Protein AF-0000000069557424 (afdb_homodimer)

pLDDT: mean 73.78, std 20.61, range [30.2, 98.19]

Organism: Araneus ventricosus (NCBI:txid182803)

Sequence (290 aa):
MFWLIPLLYSSFILQRVISEKDNKLLLVQTLFRHGDRAPRHLYPTDPNSKDSWPEGLGKLTLIGKKQQYALGKFLRSRYQDFITTNPNEVLVNSSAADRCLTSAAANLAAFYAPEERWKIEDGLNWQPIPIHFLPPYQDKVDEILMFWLIPLLYSSFILQRVISEKDNKLLLVQTLFRHGDRAPRHLYPTDPNSKDSWPEGLGKLTLIGKKQQYALGKFLRSRYQDFITTNPNEVLVNSSAADRCLTSAAANLAAFYAPEERWKIEDGLNWQPIPIHFLPPYQDKVDEIL

Structure (mmCIF, N/CA/C/O backbone):
data_AF-0000000069557424-model_v1
#
loop_
_entity.id
_entity.type
_entity.pdbx_description
1 polymer 'Testicular acid phosphatase'
#
loop_
_atom_site.group_PDB
_atom_site.id
_atom_site.type_symbol
_atom_site.label_atom_id
_atom_site.label_alt_id
_atom_site.label_comp_id
_atom_site.label_asym_id
_atom_site.label_entity_id
_atom_site.label_seq_id
_atom_site.pdbx_PDB_ins_code
_atom_site.Cartn_x
_atom_site.Cartn_y
_atom_site.Cartn_z
_atom_site.occupancy
_atom_site.B_iso_or_equiv
_atom_site.auth_seq_id
_atom_site.auth_comp_id
_atom_site.auth_asym_id
_atom_site.auth_atom_id
_atom_site.pdbx_PDB_model_num
ATOM 1 N N . MET A 1 1 ? -44 -4.195 3.184 1 30.2 1 MET A N 1
ATOM 2 C CA . MET A 1 1 ? -43.219 -3.58 4.266 1 30.2 1 MET A CA 1
ATOM 3 C C . MET A 1 1 ? -41.75 -3.613 3.961 1 30.2 1 MET A C 1
ATOM 5 O O . MET A 1 1 ? -41.094 -4.668 4.047 1 30.2 1 MET A O 1
ATOM 9 N N . PHE A 1 2 ? -41.281 -2.904 2.914 1 34.16 2 PHE A N 1
ATOM 10 C CA . PHE A 1 2 ? -39.969 -2.674 2.342 1 34.16 2 PHE A CA 1
ATOM 11 C C . PHE A 1 2 ? -39 -2.162 3.4 1 34.16 2 PHE A C 1
ATOM 13 O O . PHE A 1 2 ? -39.219 -1.109 4 1 34.16 2 PHE A O 1
ATOM 20 N N . TRP A 1 3 ? -38.531 -3.096 4.262 1 31.91 3 TRP A N 1
ATOM 21 C CA . TRP A 1 3 ? -37.562 -2.77 5.285 1 31.91 3 TRP A CA 1
ATOM 22 C C . TRP A 1 3 ? -36.438 -1.893 4.711 1 31.91 3 TRP A C 1
ATOM 24 O O . TRP A 1 3 ? -35.812 -2.256 3.717 1 31.91 3 TRP A O 1
ATOM 34 N N . LEU A 1 4 ? -36.625 -0.618 4.691 1 32.44 4 LEU A N 1
ATOM 35 C CA . LEU A 1 4 ? -35.625 0.422 4.43 1 32.44 4 LEU A CA 1
ATOM 36 C C . LEU A 1 4 ? -34.344 0.128 5.16 1 32.44 4 LEU A C 1
ATOM 38 O O . LEU A 1 4 ? -34.312 0.021 6.391 1 32.44 4 LEU A O 1
ATOM 42 N N . ILE A 1 5 ? -33.594 -0.827 4.754 1 36.84 5 ILE A N 1
ATOM 43 C CA . ILE A 1 5 ? -32.25 -1.027 5.32 1 36.84 5 ILE A CA 1
ATOM 44 C C . ILE A 1 5 ? -31.547 0.317 5.453 1 36.84 5 ILE A C 1
ATOM 46 O O . ILE A 1 5 ? -31.359 1.028 4.465 1 36.84 5 ILE A O 1
ATOM 50 N N . PRO A 1 6 ? -31.688 0.955 6.621 1 37.47 6 PRO A N 1
ATOM 51 C CA . PRO A 1 6 ? -30.938 2.199 6.809 1 37.47 6 PRO A CA 1
ATOM 52 C C . PRO A 1 6 ? -29.5 2.109 6.293 1 37.47 6 PRO A C 1
ATOM 54 O O . PRO A 1 6 ? -28.797 1.122 6.555 1 37.47 6 PRO A O 1
ATOM 57 N N . LEU A 1 7 ? -29.266 2.518 5.117 1 37.22 7 LEU A N 1
ATOM 58 C CA . LEU A 1 7 ? -27.906 2.844 4.664 1 37.22 7 LEU A CA 1
ATOM 59 C C . LEU A 1 7 ? -27.141 3.578 5.75 1 37.22 7 LEU A C 1
ATOM 61 O O . LEU A 1 7 ? -27.484 4.699 6.117 1 37.22 7 LEU A O 1
ATOM 65 N N . LEU A 1 8 ? -26.953 2.977 6.855 1 34.97 8 LEU A N 1
ATOM 66 C CA . LEU A 1 8 ? -26.047 3.588 7.812 1 34.97 8 LEU A CA 1
ATOM 67 C C . LEU A 1 8 ? -24.906 4.309 7.098 1 34.97 8 LEU A C 1
ATOM 69 O O . LEU A 1 8 ? -24.109 3.678 6.383 1 34.97 8 LEU A O 1
ATOM 73 N N . TYR A 1 9 ? -25.203 5.5 6.547 1 35.06 9 TYR A N 1
ATOM 74 C CA . TYR A 1 9 ? -24.234 6.512 6.125 1 35.06 9 TYR A CA 1
ATOM 75 C C . TYR A 1 9 ? -23.062 6.594 7.098 1 35.06 9 TYR A C 1
ATOM 77 O O . TYR A 1 9 ? -23.25 6.883 8.281 1 35.06 9 TYR A O 1
ATOM 85 N N . SER A 1 10 ? -22.172 5.699 7.188 1 39.69 10 SER A N 1
ATOM 86 C CA . SER A 1 10 ? -20.906 5.848 7.891 1 39.69 10 SER A CA 1
ATOM 87 C C . SER A 1 10 ? -20.422 7.293 7.852 1 39.69 10 SER A C 1
ATOM 89 O O . SER A 1 10 ? -20.188 7.844 6.773 1 39.69 10 SER A O 1
ATOM 91 N N . SER A 1 11 ? -20.953 8.086 8.625 1 37.97 11 SER A N 1
ATOM 92 C CA . SER A 1 11 ? -20.531 9.461 8.844 1 37.97 11 SER A CA 1
ATOM 93 C C . SER A 1 11 ? -19.016 9.547 8.977 1 37.97 11 SER A C 1
ATOM 95 O O . SER A 1 11 ? -18.406 8.812 9.766 1 37.97 11 SER A O 1
ATOM 97 N N . PHE A 1 12 ? -18.391 9.75 7.812 1 46.41 12 PHE A N 1
ATOM 98 C CA . PHE A 1 12 ? -17 10.211 7.754 1 46.41 12 PHE A CA 1
ATOM 99 C C . PHE A 1 12 ? -16.781 11.344 8.75 1 46.41 12 PHE A C 1
ATOM 101 O O . PHE A 1 12 ? -17.297 12.453 8.57 1 46.41 12 PHE A O 1
ATOM 108 N N . ILE A 1 13 ? -16.766 10.938 10.039 1 41.12 13 ILE A N 1
ATOM 109 C CA . ILE A 1 13 ? -16.438 12.023 10.961 1 41.12 13 ILE A CA 1
ATOM 110 C C . ILE A 1 13 ? -15.008 12.492 10.727 1 41.12 13 ILE A C 1
ATOM 112 O O . ILE A 1 13 ? -14.062 11.727 10.922 1 41.12 13 ILE A O 1
ATOM 116 N N . LEU A 1 14 ? -14.938 13.297 9.742 1 45.03 14 LEU A N 1
ATOM 117 C CA . LEU A 1 14 ? -13.711 14.078 9.602 1 45.03 14 LEU A CA 1
ATOM 118 C C . LEU A 1 14 ? -13.508 14.984 10.812 1 45.03 14 LEU A C 1
ATOM 120 O O . LEU A 1 14 ? -14.312 15.883 11.062 1 45.03 14 LEU A O 1
ATOM 124 N N . GLN A 1 15 ? -12.984 14.328 11.797 1 44.66 15 GLN A N 1
ATOM 125 C CA . GLN A 1 15 ? -12.672 15.266 12.867 1 44.66 15 GLN A CA 1
ATOM 126 C C . GLN A 1 15 ? -11.352 15.992 12.594 1 44.66 15 GLN A C 1
ATOM 128 O O . GLN A 1 15 ? -10.336 15.352 12.336 1 44.66 15 GLN A O 1
ATOM 133 N N . ARG A 1 16 ? -11.586 17.141 12.062 1 49.94 16 ARG A N 1
ATOM 134 C CA . ARG A 1 16 ? -10.445 18.047 11.969 1 49.94 16 ARG A CA 1
ATOM 135 C C . ARG A 1 16 ? -10.07 18.594 13.344 1 49.94 16 ARG A C 1
ATOM 137 O O . ARG A 1 16 ? -10.93 19.078 14.078 1 49.94 16 ARG A O 1
ATOM 144 N N . VAL A 1 17 ? -9.109 18.078 14.016 1 44.72 17 VAL A N 1
ATOM 145 C CA . VAL A 1 17 ? -8.625 18.781 15.188 1 44.72 17 VAL A CA 1
ATOM 146 C C . VAL A 1 17 ? -7.656 19.891 14.766 1 44.72 17 VAL A C 1
ATOM 148 O O . VAL A 1 17 ? -6.648 19.609 14.109 1 44.72 17 VAL A O 1
ATOM 151 N N . ILE A 1 18 ? -8.156 20.984 14.562 1 43.12 18 ILE A N 1
ATOM 152 C CA . ILE A 1 18 ? -7.387 22.188 14.25 1 43.12 18 ILE A CA 1
ATOM 153 C C . ILE A 1 18 ? -6.828 22.781 15.539 1 43.12 18 ILE A C 1
ATOM 155 O O . ILE A 1 18 ? -7.559 22.969 16.516 1 43.12 18 ILE A O 1
ATOM 159 N N . SER A 1 19 ? -5.582 22.5 15.812 1 43.81 19 SER A N 1
ATOM 160 C CA . SER A 1 19 ? -5.031 23.266 16.922 1 43.81 19 SER A CA 1
ATOM 161 C C . SER A 1 19 ? -4.988 24.75 16.609 1 43.81 19 SER A C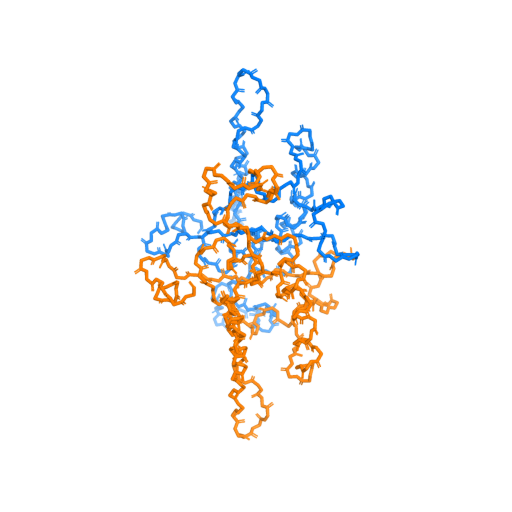 1
ATOM 163 O O . SER A 1 19 ? -4.793 25.141 15.461 1 43.81 19 SER A O 1
ATOM 165 N N . GLU A 1 20 ? -5.523 25.625 17.5 1 42.81 20 GLU A N 1
ATOM 166 C CA . GLU A 1 20 ? -5.695 27.078 17.469 1 42.81 20 GLU A CA 1
ATOM 167 C C . GLU A 1 20 ? -4.461 27.766 16.891 1 42.81 20 GLU A C 1
ATOM 169 O O . GLU A 1 20 ? -4.578 28.766 16.203 1 42.81 20 GLU A O 1
ATOM 174 N N . LYS A 1 21 ? -3.369 27.594 17.656 1 49.38 21 LYS A N 1
ATOM 175 C CA . LYS A 1 21 ? -2.377 28.609 17.297 1 49.38 21 LYS A CA 1
ATOM 176 C C . LYS A 1 21 ? -2.043 28.562 15.812 1 49.38 21 LYS A C 1
ATOM 178 O O . LYS A 1 21 ? -2.178 29.578 15.117 1 49.38 21 LYS A O 1
ATOM 183 N N . ASP A 1 22 ? -0.828 28.172 15.328 1 47.03 22 ASP A N 1
ATOM 184 C CA . ASP A 1 22 ? -0.342 28.25 13.953 1 47.03 22 ASP A CA 1
ATOM 185 C C . ASP A 1 22 ? -0.953 27.141 13.094 1 47.03 22 ASP A C 1
ATOM 187 O O . ASP A 1 22 ? -0.928 25.969 13.469 1 47.03 22 ASP A O 1
ATOM 191 N N . ASN A 1 23 ? -2.186 27.25 12.406 1 49.31 23 ASN A N 1
ATOM 192 C CA . ASN A 1 23 ? -3.031 26.516 11.469 1 49.31 23 ASN A CA 1
ATOM 193 C C . ASN A 1 23 ? -2.355 25.234 10.984 1 49.31 23 ASN A C 1
ATOM 195 O O . ASN A 1 23 ? -2.365 24.938 9.789 1 49.31 23 ASN A O 1
ATOM 199 N N . LYS A 1 24 ? -1.507 24.797 11.805 1 52.28 24 LYS A N 1
ATOM 200 C CA . LYS A 1 24 ? -0.856 23.578 11.328 1 52.28 24 LYS A CA 1
ATOM 201 C C . LYS A 1 24 ? -1.736 22.359 11.578 1 52.28 24 LYS A C 1
ATOM 203 O O . LYS A 1 24 ? -2.344 22.219 12.641 1 52.28 24 LYS A O 1
ATOM 208 N N . LEU A 1 25 ? -2.271 21.812 10.57 1 52.5 25 LEU A N 1
ATOM 209 C CA . LEU A 1 25 ? -2.982 20.547 10.656 1 52.5 25 LEU A CA 1
ATOM 210 C C . LEU A 1 25 ? -2.158 19.516 11.406 1 52.5 25 LEU A C 1
ATOM 212 O O . LEU A 1 25 ? -1.036 19.188 11.008 1 52.5 25 LEU A O 1
ATOM 216 N N . LEU A 1 26 ? -2.398 19.344 12.688 1 54.75 26 LEU A N 1
ATOM 217 C CA . LEU A 1 26 ? -1.63 18.453 13.547 1 54.75 26 LEU A CA 1
ATOM 218 C C . LEU A 1 26 ? -1.88 16.984 13.18 1 54.75 26 LEU A C 1
ATOM 220 O O . LEU A 1 26 ? -0.938 16.203 13.078 1 54.75 26 LEU A O 1
ATOM 224 N N . LEU A 1 27 ? -3.176 16.594 13.312 1 54.41 27 LEU A N 1
ATOM 225 C CA . LEU A 1 27 ? -3.553 15.203 13.086 1 54.41 27 LEU A CA 1
ATOM 226 C C . LEU A 1 27 ? -4.797 15.109 12.211 1 54.41 27 LEU A C 1
ATOM 228 O O . LEU A 1 27 ? -5.773 15.828 12.438 1 54.41 27 LEU A O 1
ATOM 232 N N . VAL A 1 28 ? -4.695 14.727 11 1 55.03 28 VAL A N 1
ATOM 233 C CA . VAL A 1 28 ? -5.883 14.328 10.25 1 55.03 28 VAL A CA 1
ATOM 234 C C . VAL A 1 28 ? -6.215 12.867 10.555 1 55.03 28 VAL A C 1
ATOM 236 O O . VAL A 1 28 ? -5.391 11.977 10.344 1 55.03 28 VAL A O 1
ATOM 239 N N . GLN A 1 29 ? -7.242 12.727 11.469 1 53.91 29 GLN A N 1
ATOM 240 C CA . GLN A 1 29 ? -7.75 11.367 11.656 1 53.91 29 GLN A CA 1
ATOM 241 C C . GLN A 1 29 ? -8.914 11.078 10.711 1 53.91 29 GLN A C 1
ATOM 243 O O . GLN A 1 29 ? -9.93 11.781 10.734 1 53.91 29 GLN A O 1
ATOM 248 N N . THR A 1 30 ? -8.688 10.461 9.625 1 54.22 30 THR A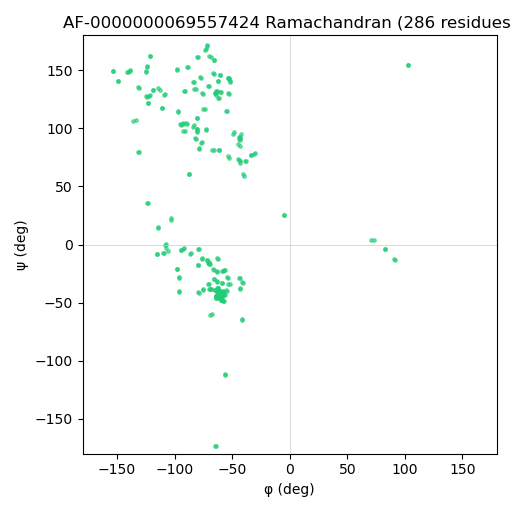 N 1
ATOM 249 C CA . THR A 1 30 ? -9.75 10.008 8.734 1 54.22 30 THR A CA 1
ATOM 250 C C . THR A 1 30 ? -10.125 8.562 9.023 1 54.22 30 THR A C 1
ATOM 252 O O . THR A 1 30 ? -9.25 7.684 9.047 1 54.22 30 THR A O 1
ATOM 255 N N . LEU A 1 31 ? -11.289 8.438 9.727 1 55.84 31 LEU A N 1
ATOM 256 C CA . LEU A 1 31 ? -11.828 7.086 9.906 1 55.84 31 LEU A CA 1
ATOM 257 C C . LEU A 1 31 ? -12.758 6.719 8.758 1 55.84 31 LEU A C 1
ATOM 259 O O . LEU A 1 31 ? -13.703 7.457 8.453 1 55.84 31 LEU A O 1
ATOM 263 N N . PHE A 1 32 ? -12.281 5.938 7.895 1 57.84 32 PHE A N 1
ATOM 264 C CA . PHE A 1 32 ? -13.219 5.5 6.863 1 57.84 32 PHE A CA 1
ATOM 265 C C . PHE A 1 32 ? -13.5 4.008 6.984 1 57.84 32 PHE A C 1
ATOM 267 O O . PHE A 1 32 ? -12.648 3.248 7.457 1 57.84 32 PHE A O 1
ATOM 274 N N . ARG A 1 33 ? -14.82 3.797 6.902 1 65.69 33 ARG A N 1
ATOM 275 C CA . ARG A 1 33 ? -15.242 2.4 6.836 1 65.69 33 ARG A CA 1
ATOM 276 C C . ARG A 1 33 ? -14.828 1.771 5.508 1 65.69 33 ARG A C 1
ATOM 278 O O . ARG A 1 33 ? -14.578 2.479 4.531 1 65.69 33 ARG A O 1
ATOM 285 N N . HIS A 1 34 ? -14.836 0.575 5.547 1 72.19 34 HIS A N 1
ATOM 286 C CA . HIS A 1 34 ? -14.469 -0.134 4.328 1 72.19 34 HIS A CA 1
ATOM 287 C C . HIS A 1 34 ? -15.414 0.21 3.184 1 72.19 34 HIS A C 1
ATOM 289 O O . HIS A 1 34 ? -16.531 0.675 3.416 1 72.19 34 HIS A O 1
ATOM 295 N N . GLY A 1 35 ? -14.867 0.25 1.985 1 67.12 35 GLY A N 1
ATOM 296 C CA . GLY A 1 35 ? -15.672 0.383 0.784 1 67.12 35 GLY A CA 1
ATOM 297 C C . GLY A 1 35 ? -16.578 -0.806 0.544 1 67.12 35 GLY A C 1
ATOM 298 O O . GLY A 1 35 ? -16.719 -1.676 1.407 1 67.12 35 GLY A O 1
ATOM 299 N N . ASP A 1 36 ? -17.188 -0.809 -0.508 1 73.12 36 ASP A N 1
ATOM 300 C CA . ASP A 1 36 ? -18.062 -1.91 -0.906 1 73.12 36 ASP A CA 1
ATOM 301 C C . ASP A 1 36 ? -17.328 -3.246 -0.831 1 73.12 36 ASP A C 1
ATOM 303 O O . ASP A 1 36 ? -16.172 -3.35 -1.242 1 73.12 36 ASP A O 1
ATOM 307 N N . ARG A 1 37 ? -17.938 -4.168 -0.184 1 77.56 37 ARG A N 1
ATOM 308 C CA . ARG A 1 37 ? -17.312 -5.484 -0.057 1 77.56 37 ARG A CA 1
ATOM 309 C C . ARG A 1 37 ? -18.234 -6.578 -0.588 1 77.56 37 ARG A C 1
ATOM 311 O O . ARG A 1 37 ? -19.453 -6.402 -0.633 1 77.56 37 ARG A O 1
ATOM 318 N N . ALA A 1 38 ? -17.625 -7.664 -1.023 1 73.38 38 ALA A N 1
ATOM 319 C CA . ALA A 1 38 ? -18.375 -8.891 -1.298 1 73.38 38 ALA A CA 1
ATOM 320 C C . ALA A 1 38 ? -18.953 -9.477 -0.015 1 73.38 38 ALA A C 1
ATOM 322 O O . ALA A 1 38 ? -18.422 -9.25 1.075 1 73.38 38 ALA A O 1
ATOM 323 N N . PRO A 1 39 ? -20.203 -10.148 -0.169 1 68.88 39 PRO A N 1
ATOM 324 C CA . PRO A 1 39 ? -20.734 -10.797 1.03 1 68.88 39 PRO A CA 1
ATOM 325 C C . PRO A 1 39 ? -19.734 -11.766 1.666 1 68.88 39 PRO A C 1
ATOM 327 O O . PRO A 1 39 ? -18.906 -12.359 0.964 1 68.88 39 PRO A O 1
ATOM 330 N N . ARG A 1 40 ? -19.719 -11.812 2.996 1 72.06 40 ARG A N 1
ATOM 331 C CA . ARG A 1 40 ? -18.812 -12.711 3.701 1 72.06 40 ARG A CA 1
ATOM 332 C C . ARG A 1 40 ? -19.234 -14.172 3.504 1 72.06 40 ARG A C 1
ATOM 334 O O . ARG A 1 40 ? -18.375 -15.062 3.465 1 72.06 40 ARG A O 1
ATOM 341 N N . HIS A 1 41 ? -20.5 -14.352 3.516 1 69.38 41 HIS A N 1
ATOM 342 C CA . HIS A 1 41 ? -21.062 -15.688 3.344 1 69.38 41 HIS A CA 1
ATOM 343 C C . HIS A 1 41 ? -22.188 -15.68 2.301 1 69.38 41 HIS A C 1
ATOM 345 O O . HIS A 1 41 ? -22.891 -14.68 2.146 1 69.38 41 HIS A O 1
ATOM 351 N N . LEU A 1 42 ? -22.047 -16.781 1.435 1 68.56 42 LEU A N 1
ATOM 352 C CA . LEU A 1 42 ? -23.156 -16.953 0.505 1 68.56 42 LEU A CA 1
ATOM 353 C C . LEU A 1 42 ? -24.219 -17.875 1.09 1 68.56 42 LEU A C 1
ATOM 355 O O . LEU A 1 42 ? -23.891 -18.828 1.806 1 68.56 42 LEU A O 1
ATOM 359 N N . TYR A 1 43 ? -25.422 -17.422 1 1 65.75 43 TYR A N 1
ATOM 360 C CA . TYR A 1 43 ? -26.484 -18.328 1.393 1 65.75 43 TYR A CA 1
ATOM 361 C C . TYR A 1 43 ? -26.859 -19.266 0.245 1 65.75 43 TYR A C 1
ATOM 363 O O . TYR A 1 43 ? -26.656 -18.922 -0.925 1 65.75 43 TYR A O 1
ATOM 371 N N . PRO A 1 44 ? -27.125 -20.594 0.63 1 64.38 44 PRO A N 1
ATOM 372 C CA . PRO A 1 44 ? -27.422 -21.625 -0.362 1 64.38 44 PRO A CA 1
ATOM 373 C C . PRO A 1 44 ? -28.344 -21.125 -1.477 1 64.38 44 PRO A C 1
ATOM 375 O O . PRO A 1 44 ? -28.203 -21.547 -2.627 1 64.38 44 PRO A O 1
ATOM 378 N N . THR A 1 45 ? -29.172 -20.297 -1.27 1 66.75 45 THR A N 1
ATOM 379 C CA . THR A 1 45 ? -30.094 -19.859 -2.305 1 66.75 45 THR A CA 1
ATOM 380 C C . THR A 1 45 ? -29.688 -18.5 -2.859 1 66.75 45 THR A C 1
ATOM 382 O O . THR A 1 45 ? -30.484 -17.828 -3.518 1 66.75 45 THR A O 1
ATOM 385 N N . ASP A 1 46 ? -28.469 -18.219 -2.662 1 62.84 46 ASP A N 1
ATOM 386 C CA . ASP A 1 46 ? -28.016 -16.906 -3.111 1 62.84 46 ASP A CA 1
ATOM 387 C C . ASP A 1 46 ? -27.891 -16.859 -4.633 1 62.84 46 ASP A C 1
ATOM 389 O O . ASP A 1 46 ? -27.266 -17.75 -5.238 1 62.84 46 ASP A O 1
ATOM 393 N N . PRO A 1 47 ? -28.672 -16.031 -5.246 1 64.81 47 PRO A N 1
ATOM 394 C CA . PRO A 1 47 ? -28.594 -15.938 -6.707 1 64.81 47 PRO A CA 1
ATOM 395 C C . PRO A 1 47 ? -27.188 -15.586 -7.199 1 64.81 47 PRO A C 1
ATOM 397 O O . PRO A 1 47 ? -26.875 -15.797 -8.375 1 64.81 47 PRO A O 1
ATOM 400 N N . ASN A 1 48 ? -26.406 -15 -6.324 1 62.16 48 ASN A N 1
ATOM 401 C CA . ASN A 1 48 ? -25.047 -14.664 -6.723 1 62.16 48 ASN A CA 1
ATOM 402 C C . ASN A 1 48 ? -24.062 -15.734 -6.273 1 62.16 48 ASN A C 1
ATOM 404 O O . ASN A 1 48 ? -24.016 -16.094 -5.094 1 62.16 48 ASN A O 1
ATOM 408 N N . SER A 1 49 ? -23.469 -16.391 -7.258 1 65.88 49 SER A N 1
ATOM 409 C CA . SER A 1 49 ? -22.5 -17.453 -6.961 1 65.88 49 SER A CA 1
ATOM 410 C C . SER A 1 49 ? -21.141 -16.859 -6.633 1 65.88 49 SER A C 1
ATOM 412 O O . SER A 1 49 ? -20.938 -15.641 -6.711 1 65.88 49 SER A O 1
ATOM 414 N N . LYS A 1 50 ? -20.25 -17.625 -5.984 1 65.44 50 LYS A N 1
ATOM 415 C CA . LYS A 1 50 ? -18.875 -17.25 -5.664 1 65.44 50 LYS A CA 1
ATOM 416 C C . LYS A 1 50 ? -18.203 -16.562 -6.852 1 65.44 50 LYS A C 1
ATOM 418 O O . LYS A 1 50 ? -17.359 -15.68 -6.676 1 65.44 50 LYS A O 1
ATOM 423 N N . ASP A 1 51 ? -18.656 -16.938 -8.07 1 69.06 51 ASP A N 1
ATOM 424 C CA . ASP A 1 51 ? -18.062 -16.406 -9.305 1 69.06 51 ASP A CA 1
ATOM 425 C C . ASP A 1 51 ? -18.453 -14.945 -9.516 1 69.06 51 ASP A C 1
ATOM 427 O O . ASP A 1 51 ? -17.812 -14.234 -10.289 1 69.06 51 ASP A O 1
ATOM 431 N N . SER A 1 52 ? -19.453 -14.602 -8.688 1 68.94 52 SER A N 1
ATOM 432 C CA . SER A 1 52 ? -19.922 -13.227 -8.805 1 68.94 52 SER A CA 1
ATOM 433 C C . SER A 1 52 ? -18.984 -12.258 -8.086 1 68.94 52 SER A C 1
ATOM 435 O O . SER A 1 52 ? -19.094 -11.039 -8.266 1 68.94 52 SER A O 1
ATOM 437 N N . TRP A 1 53 ? -17.984 -12.867 -7.43 1 71.62 53 TRP A N 1
ATOM 438 C CA . TRP A 1 53 ? -17.078 -12.047 -6.633 1 71.62 53 TRP A CA 1
ATOM 439 C C . TRP A 1 53 ? -15.625 -12.383 -6.934 1 71.62 53 TRP A C 1
ATOM 441 O O . TRP A 1 53 ? -14.953 -13.039 -6.129 1 71.62 53 TRP A O 1
ATOM 451 N N . PRO A 1 54 ? -15.188 -11.82 -8.055 1 72 54 PRO A N 1
ATOM 452 C CA . PRO A 1 54 ? -13.836 -12.172 -8.492 1 72 54 PRO A CA 1
ATOM 453 C C . PRO A 1 54 ? -12.766 -11.844 -7.449 1 72 54 PRO A C 1
ATOM 455 O O . PRO A 1 54 ? -11.695 -12.461 -7.438 1 72 54 PRO A O 1
ATOM 458 N N . GLU A 1 55 ? -13.039 -10.891 -6.516 1 76 55 GLU A N 1
ATOM 459 C CA . GLU A 1 55 ? -12.062 -10.508 -5.5 1 76 55 GLU A CA 1
ATOM 460 C C . GLU A 1 55 ? -12.039 -11.516 -4.355 1 76 55 GLU A C 1
ATOM 462 O O . GLU A 1 55 ? -11.078 -11.562 -3.584 1 76 55 GLU A O 1
ATOM 467 N N . GLY A 1 56 ? -13.164 -12.328 -4.312 1 75.5 56 GLY A N 1
ATOM 468 C CA . GLY A 1 56 ? -13.305 -13.234 -3.18 1 75.5 56 GLY A CA 1
ATOM 469 C C . GLY A 1 56 ? -14.297 -12.742 -2.143 1 75.5 56 GLY A C 1
ATOM 470 O O . GLY A 1 56 ? -14.516 -11.539 -2.014 1 75.5 56 GLY A O 1
ATOM 471 N N . LEU A 1 57 ? -14.852 -13.68 -1.401 1 72.12 57 LEU A N 1
ATOM 472 C CA . LEU A 1 57 ? -15.852 -13.367 -0.387 1 72.12 57 LEU A CA 1
ATOM 473 C C . LEU A 1 57 ? -15.25 -12.508 0.721 1 72.12 57 LEU A C 1
ATOM 475 O O . LEU A 1 57 ? -14.125 -12.766 1.173 1 72.12 57 LEU A O 1
ATOM 479 N N . GLY A 1 58 ? -15.914 -11.43 1.104 1 76.94 58 GLY A N 1
ATOM 480 C CA . GLY A 1 58 ? -15.492 -10.562 2.195 1 76.94 58 GLY A CA 1
ATOM 481 C C . GLY A 1 58 ? -14.453 -9.539 1.781 1 76.94 58 GLY A C 1
ATOM 482 O O . GLY A 1 58 ? -14.117 -8.641 2.553 1 76.94 58 GLY A O 1
ATOM 483 N N . LYS A 1 59 ? -14.023 -9.625 0.557 1 84.75 59 LYS A N 1
ATOM 484 C CA . LYS A 1 59 ? -12.984 -8.719 0.07 1 84.75 59 LYS A CA 1
ATOM 485 C C . LYS A 1 59 ? -13.602 -7.441 -0.503 1 84.75 59 LYS A C 1
ATOM 487 O O . LYS A 1 59 ? -14.773 -7.426 -0.879 1 84.75 59 LYS A O 1
ATOM 492 N N . LEU A 1 60 ? -12.812 -6.387 -0.44 1 89 60 LEU A N 1
ATOM 493 C CA . LEU A 1 60 ? -13.234 -5.152 -1.096 1 89 60 LEU A CA 1
ATOM 494 C C . LEU A 1 60 ? -13.383 -5.355 -2.6 1 89 60 LEU A C 1
ATOM 496 O O . LEU A 1 60 ? -12.5 -5.941 -3.238 1 89 60 LEU A O 1
ATOM 500 N N . THR A 1 61 ? -14.5 -5.031 -3.143 1 90 61 THR A N 1
ATOM 501 C CA . THR A 1 61 ? -14.734 -5.148 -4.578 1 90 61 THR A CA 1
ATOM 502 C C . THR A 1 61 ? -13.977 -4.059 -5.336 1 90 61 THR A C 1
ATOM 504 O O . THR A 1 61 ? -13.469 -3.113 -4.734 1 90 61 THR A O 1
ATOM 507 N N . LEU A 1 62 ? -13.922 -4.215 -6.629 1 92.25 62 LEU A N 1
ATOM 508 C CA . LEU A 1 62 ? -13.328 -3.166 -7.453 1 92.25 62 LEU A CA 1
ATOM 509 C C . LEU A 1 62 ? -14.086 -1.852 -7.289 1 92.25 62 LEU A C 1
ATOM 511 O O . LEU A 1 62 ? -13.469 -0.783 -7.227 1 92.25 62 LEU A O 1
ATOM 515 N N . ILE A 1 63 ? -15.375 -1.969 -7.219 1 91.38 63 ILE A N 1
ATOM 516 C CA . ILE A 1 63 ? -16.188 -0.782 -6.992 1 91.38 63 ILE A CA 1
ATOM 517 C C . ILE A 1 63 ? -15.797 -0.133 -5.668 1 91.38 63 ILE A C 1
ATOM 519 O O . ILE A 1 63 ? -15.656 1.089 -5.586 1 91.38 63 ILE A O 1
ATOM 523 N N . GLY A 1 64 ? -15.656 -0.934 -4.617 1 91 64 GLY A N 1
ATOM 524 C CA . GLY A 1 64 ? -15.219 -0.427 -3.324 1 91 64 GLY A CA 1
ATOM 525 C C . GLY A 1 64 ? -13.867 0.264 -3.381 1 91 64 GLY A C 1
ATOM 526 O O . GLY A 1 64 ? -13.68 1.312 -2.762 1 91 64 GLY A O 1
ATOM 527 N N . LYS A 1 65 ? -13.008 -0.286 -4.109 1 95.69 65 LYS A N 1
ATOM 528 C CA . LYS A 1 65 ? -11.688 0.315 -4.281 1 95.69 65 LYS A CA 1
ATOM 529 C C . LYS A 1 65 ? -11.789 1.665 -4.984 1 95.69 65 LYS A C 1
ATOM 531 O O . LYS A 1 65 ? -11.148 2.637 -4.57 1 95.69 65 LYS A O 1
ATOM 536 N N . LYS A 1 66 ? -12.539 1.734 -6.012 1 95.69 66 LYS A N 1
ATOM 537 C CA . LYS A 1 66 ? -12.734 2.977 -6.754 1 95.69 66 LYS A CA 1
ATOM 538 C C . LYS A 1 66 ? -13.383 4.047 -5.883 1 95.69 66 LYS A C 1
ATOM 540 O O . LYS A 1 66 ? -13.039 5.227 -5.973 1 95.69 66 LYS A O 1
ATOM 545 N N . GLN A 1 67 ? -14.289 3.592 -5.066 1 93.5 67 GLN A N 1
ATOM 546 C CA . GLN A 1 67 ? -14.945 4.516 -4.141 1 93.5 67 GLN A CA 1
ATOM 547 C C . GLN A 1 67 ? -13.938 5.105 -3.156 1 93.5 67 GLN A C 1
ATOM 549 O O . GLN A 1 67 ? -13.953 6.309 -2.893 1 93.5 67 GLN A O 1
ATOM 554 N N . GLN A 1 68 ? -13.133 4.309 -2.631 1 94 68 GLN A N 1
ATOM 555 C CA . GLN A 1 68 ? -12.125 4.781 -1.688 1 94 68 GLN A CA 1
ATOM 556 C C . GLN A 1 68 ? -11.125 5.707 -2.373 1 94 68 GLN A C 1
ATOM 558 O O . GLN A 1 68 ? -10.688 6.703 -1.792 1 94 68 GLN A O 1
ATOM 563 N N . TYR A 1 69 ? -10.75 5.398 -3.58 1 96.62 69 TYR A N 1
ATOM 564 C CA . TYR A 1 69 ? -9.867 6.266 -4.348 1 96.62 69 TYR A CA 1
ATOM 565 C C . TYR A 1 69 ? -10.508 7.625 -4.59 1 96.62 69 TYR A C 1
ATOM 567 O O . TYR A 1 69 ? -9.852 8.664 -4.426 1 96.62 69 TYR A O 1
ATOM 575 N N . ALA A 1 70 ? -11.75 7.59 -4.938 1 95.25 70 ALA A N 1
ATOM 576 C CA . ALA A 1 70 ? -12.484 8.836 -5.145 1 95.25 70 ALA A CA 1
ATOM 577 C C . ALA A 1 70 ? -12.531 9.656 -3.859 1 95.25 70 ALA A C 1
ATOM 579 O O . ALA A 1 70 ? -12.375 10.883 -3.889 1 95.25 70 ALA A O 1
ATOM 580 N N . LEU A 1 71 ? -12.812 8.961 -2.818 1 92.31 71 LEU A N 1
ATOM 581 C CA . LEU A 1 71 ? -12.797 9.656 -1.534 1 92.31 71 LEU A CA 1
ATOM 582 C C . LEU A 1 71 ? -11.43 10.273 -1.266 1 92.31 71 LEU A C 1
ATOM 584 O O . LEU A 1 71 ? -11.336 11.398 -0.771 1 92.31 71 LEU A O 1
ATOM 588 N N . GLY A 1 72 ? -10.406 9.516 -1.599 1 93.06 72 GLY A N 1
ATOM 589 C CA . GLY A 1 72 ? -9.062 10.062 -1.474 1 93.06 72 GLY A CA 1
ATOM 590 C C . GLY A 1 72 ? -8.852 11.328 -2.285 1 93.06 72 GLY A C 1
ATOM 591 O O . GLY A 1 72 ? -8.234 12.273 -1.81 1 93.06 72 GLY A O 1
ATOM 592 N N . LYS A 1 73 ? -9.312 11.359 -3.488 1 95.38 73 LYS A N 1
ATOM 593 C CA . LYS A 1 73 ? -9.219 12.547 -4.332 1 95.38 73 LYS A CA 1
ATOM 594 C C . LYS A 1 73 ? -9.938 13.734 -3.695 1 95.38 73 LYS A C 1
ATOM 596 O O . LYS A 1 73 ? -9.43 14.852 -3.701 1 95.38 73 LYS A O 1
ATOM 601 N N . PHE A 1 74 ? -11.094 13.492 -3.172 1 91.81 74 PHE A N 1
ATOM 602 C CA . PHE A 1 74 ? -11.875 14.523 -2.502 1 91.81 74 PHE A CA 1
ATOM 603 C C . PHE A 1 74 ? -11.102 15.102 -1.321 1 91.81 74 PHE A C 1
ATOM 605 O O . PHE A 1 74 ? -11 16.328 -1.178 1 91.81 74 PHE A O 1
ATOM 612 N N . LEU A 1 75 ? -10.523 14.219 -0.477 1 88.38 75 LEU A N 1
ATOM 613 C CA . LEU A 1 75 ? -9.766 14.656 0.693 1 88.38 75 LEU A CA 1
ATOM 614 C C . LEU A 1 75 ? -8.547 15.469 0.28 1 88.38 75 LEU A C 1
ATOM 616 O O . LEU A 1 75 ? -8.195 16.453 0.938 1 88.38 75 LEU A O 1
ATOM 620 N N . ARG A 1 76 ? -7.926 14.977 -0.795 1 92.5 76 ARG A N 1
ATOM 621 C CA . ARG A 1 76 ? -6.789 15.727 -1.316 1 92.5 76 ARG A CA 1
ATOM 622 C C . ARG A 1 76 ? -7.191 17.156 -1.677 1 92.5 76 ARG A C 1
ATOM 624 O O . ARG A 1 76 ? -6.492 18.109 -1.329 1 92.5 76 ARG A O 1
ATOM 631 N N . SER A 1 77 ? -8.227 17.281 -2.377 1 91.81 77 SER A N 1
ATOM 632 C CA . SER A 1 77 ? -8.711 18.609 -2.787 1 91.81 77 SER A CA 1
ATOM 633 C C . SER A 1 77 ? -9.102 19.453 -1.579 1 91.81 77 SER A C 1
ATOM 635 O O . SER A 1 77 ? -8.789 20.641 -1.518 1 91.81 77 SER A O 1
ATOM 637 N N . ARG A 1 78 ? -9.688 18.906 -0.65 1 86.44 78 ARG A N 1
ATOM 638 C CA . ARG A 1 78 ? -10.211 19.594 0.522 1 86.44 78 ARG A CA 1
ATOM 639 C C . ARG A 1 78 ? -9.086 20.078 1.422 1 86.44 78 ARG A C 1
ATOM 641 O O . ARG A 1 78 ? -9.188 21.141 2.041 1 86.44 78 ARG A O 1
ATOM 648 N N . TYR A 1 79 ? -8 19.297 1.475 1 86.75 79 TYR A N 1
ATOM 649 C CA . TYR A 1 79 ? -6.965 19.594 2.459 1 86.75 79 TYR A CA 1
ATOM 650 C C . TYR A 1 79 ? -5.668 20.016 1.777 1 86.75 79 TYR A C 1
ATOM 652 O O . TYR A 1 79 ? -4.594 19.953 2.381 1 86.75 79 TYR A O 1
ATOM 660 N N . GLN A 1 80 ? -5.676 20.344 0.537 1 87.12 80 GLN A N 1
ATOM 661 C CA . GLN A 1 80 ? -4.492 20.625 -0.269 1 87.12 80 GLN A CA 1
ATOM 662 C C . GLN A 1 80 ? -3.633 21.703 0.385 1 87.12 80 GLN A C 1
ATOM 664 O O . GLN A 1 80 ? -2.408 21.703 0.252 1 87.12 80 GLN A O 1
ATOM 669 N N . ASP A 1 81 ? -4.176 22.594 1.157 1 85.06 81 ASP A N 1
ATOM 670 C CA . ASP A 1 81 ? -3.445 23.703 1.769 1 85.06 81 ASP A CA 1
ATOM 671 C C . ASP A 1 81 ? -2.824 23.281 3.098 1 85.06 81 ASP A C 1
ATOM 673 O O . ASP A 1 81 ? -2.008 24 3.666 1 85.06 81 ASP A O 1
ATOM 677 N N . PHE A 1 82 ? -3.182 22.094 3.527 1 82.31 82 PHE A N 1
ATOM 678 C CA . PHE A 1 82 ? -2.775 21.688 4.867 1 82.31 82 PHE A CA 1
ATOM 679 C C . PHE A 1 82 ? -1.819 20.5 4.805 1 82.31 82 PHE A C 1
ATOM 681 O O . PHE A 1 82 ? -1.181 20.156 5.801 1 82.31 82 PHE A O 1
ATOM 688 N N . ILE A 1 83 ? -1.68 19.953 3.514 1 82.69 83 ILE A N 1
ATOM 689 C CA . ILE A 1 83 ? -0.838 18.75 3.443 1 82.69 83 ILE A CA 1
ATOM 690 C C . ILE A 1 83 ? 0.269 18.969 2.414 1 82.69 83 ILE A C 1
ATOM 692 O O . ILE A 1 83 ? 0.1 19.734 1.46 1 82.69 83 ILE A O 1
ATOM 696 N N . THR A 1 84 ? 1.583 18.406 2.482 1 82.25 84 THR A N 1
ATOM 697 C CA . THR A 1 84 ? 2.705 18.5 1.556 1 82.25 84 THR A CA 1
ATOM 698 C C . THR A 1 84 ? 2.893 17.203 0.791 1 82.25 84 THR A C 1
ATOM 700 O O . THR A 1 84 ? 3.764 17.094 -0.076 1 82.25 84 THR A O 1
ATOM 703 N N . THR A 1 85 ? 2.365 16.141 0.868 1 88.25 85 THR A N 1
ATOM 704 C CA . THR A 1 85 ? 2.426 14.789 0.309 1 88.25 85 THR A CA 1
ATOM 705 C C . THR A 1 85 ? 3.645 14.039 0.841 1 88.25 85 THR A C 1
ATOM 707 O O . THR A 1 85 ? 4.012 12.992 0.311 1 88.25 85 THR A O 1
ATOM 710 N N . ASN A 1 86 ? 4.395 14.648 1.755 1 89.06 86 ASN A N 1
ATOM 711 C CA . ASN A 1 86 ? 5.445 13.922 2.457 1 89.06 86 ASN A CA 1
ATOM 712 C C . ASN A 1 86 ? 4.898 12.664 3.131 1 89.06 86 ASN A C 1
ATOM 714 O O . ASN A 1 86 ? 4.055 12.75 4.023 1 89.06 86 ASN A O 1
ATOM 718 N N . PRO A 1 87 ? 5.402 11.523 2.615 1 89.31 87 PRO A N 1
ATOM 719 C CA . PRO A 1 87 ? 4.836 10.289 3.154 1 89.31 87 PRO A CA 1
ATOM 720 C C . PRO A 1 87 ? 5.109 10.117 4.648 1 89.31 87 PRO A C 1
ATOM 722 O O . PRO A 1 87 ? 4.477 9.281 5.301 1 89.31 87 PRO A O 1
ATOM 725 N N . ASN A 1 88 ? 5.988 10.938 5.199 1 83.88 88 ASN A N 1
ATOM 726 C CA . ASN A 1 88 ? 6.375 10.773 6.594 1 83.88 88 ASN A CA 1
ATOM 727 C C . ASN A 1 88 ? 5.516 11.625 7.52 1 83.88 88 ASN A C 1
ATOM 729 O O . ASN A 1 88 ? 5.625 11.531 8.742 1 83.88 88 ASN A O 1
ATOM 733 N N . GLU A 1 89 ? 4.66 12.391 6.996 1 83.19 89 GLU A N 1
ATOM 734 C CA . GLU A 1 89 ? 3.883 13.297 7.84 1 83.19 89 GLU A CA 1
ATOM 735 C C . GLU A 1 89 ? 2.545 12.672 8.227 1 83.19 89 GLU A C 1
ATOM 737 O O . GLU A 1 89 ? 1.762 13.273 8.961 1 83.19 89 GLU A O 1
ATOM 742 N N . VAL A 1 90 ? 2.24 11.492 7.691 1 83.81 90 VAL A N 1
ATOM 743 C CA . VAL A 1 90 ? 0.945 10.859 7.926 1 83.81 90 VAL A CA 1
ATOM 744 C C . VAL A 1 90 ? 1.143 9.523 8.633 1 83.81 90 VAL A C 1
ATOM 746 O O . VAL A 1 90 ? 2.066 8.773 8.312 1 83.81 90 VAL A O 1
ATOM 749 N N . LEU A 1 91 ? 0.347 9.352 9.656 1 84.81 91 LEU A N 1
ATOM 750 C CA . LEU A 1 91 ? 0.26 8.07 10.336 1 84.81 91 LEU A CA 1
ATOM 751 C C . LEU A 1 91 ? -1.073 7.387 10.047 1 84.81 91 LEU A C 1
ATOM 753 O O . LEU A 1 91 ? -2.133 8 10.188 1 84.81 91 LEU A O 1
ATOM 757 N N . VAL A 1 92 ? -1.005 6.184 9.656 1 87.69 92 VAL A N 1
ATOM 758 C CA . VAL A 1 92 ? -2.207 5.477 9.227 1 87.69 92 VAL A CA 1
ATOM 759 C C . VAL A 1 92 ? -2.363 4.188 10.039 1 87.69 92 VAL A C 1
ATOM 761 O O . VAL A 1 92 ? -1.438 3.377 10.109 1 87.69 92 VAL A O 1
ATOM 764 N N . ASN A 1 93 ? -3.572 4.016 10.641 1 84.06 93 ASN A N 1
ATOM 765 C CA . ASN A 1 93 ? -3.963 2.785 11.32 1 84.06 93 ASN A CA 1
ATOM 766 C C . ASN A 1 93 ? -5.238 2.193 10.727 1 84.06 93 ASN A C 1
ATOM 768 O O . ASN A 1 93 ? -6.215 2.908 10.508 1 84.06 93 ASN A O 1
ATOM 772 N N . SER A 1 94 ? -5.094 0.912 10.391 1 84.25 94 SER A N 1
ATOM 773 C CA . SER A 1 94 ? -6.238 0.185 9.852 1 84.25 94 SER A CA 1
ATOM 774 C C . SER A 1 94 ? -6.578 -1.027 10.711 1 84.25 94 SER A C 1
ATOM 776 O O . SER A 1 94 ? -5.797 -1.415 11.578 1 84.25 94 SER A O 1
ATOM 778 N N . SER A 1 95 ? -7.793 -1.577 10.562 1 81.38 95 SER A N 1
ATOM 779 C CA . SER A 1 95 ? -8.047 -2.939 11.023 1 81.38 95 SER A CA 1
ATOM 780 C C . SER A 1 95 ? -7.23 -3.951 10.219 1 81.38 95 SER A C 1
ATOM 782 O O . SER A 1 95 ? -6.848 -3.684 9.078 1 81.38 95 SER A O 1
ATOM 784 N N . ALA A 1 96 ? -7.039 -5.094 10.789 1 83.75 96 ALA A N 1
ATOM 785 C CA . ALA A 1 96 ? -6.23 -6.117 10.141 1 83.75 96 ALA A CA 1
ATOM 786 C C . ALA A 1 96 ? -6.996 -6.785 9.008 1 83.75 96 ALA A C 1
ATOM 788 O O . ALA A 1 96 ? -6.414 -7.512 8.195 1 83.75 96 ALA A O 1
ATOM 789 N N . ALA A 1 97 ? -8.266 -6.566 8.922 1 84.94 97 ALA A N 1
ATOM 790 C CA . ALA A 1 97 ? -9.062 -7.18 7.863 1 84.94 97 ALA A CA 1
ATOM 791 C C . ALA A 1 97 ? -8.594 -6.715 6.488 1 84.94 97 ALA A C 1
ATOM 793 O O . ALA A 1 97 ? -8.328 -5.527 6.285 1 84.94 97 ALA A O 1
ATOM 794 N N . ASP A 1 98 ? -8.57 -7.602 5.516 1 88.12 98 ASP A N 1
ATOM 795 C CA . ASP A 1 98 ? -8.094 -7.289 4.172 1 88.12 98 ASP A CA 1
ATOM 796 C C . ASP A 1 98 ? -8.883 -6.125 3.572 1 88.12 98 ASP A C 1
ATOM 798 O O . ASP A 1 98 ? -8.305 -5.25 2.918 1 88.12 98 ASP A O 1
ATOM 802 N N . ARG A 1 99 ? -10.141 -6.164 3.764 1 87.88 99 ARG A N 1
ATOM 803 C CA . ARG A 1 99 ? -10.984 -5.133 3.168 1 87.88 99 ARG A CA 1
ATOM 804 C C . ARG A 1 99 ? -10.641 -3.756 3.727 1 87.88 99 ARG A C 1
ATOM 806 O O . ARG A 1 99 ? -10.68 -2.758 3.004 1 87.88 99 ARG A O 1
ATOM 813 N N . CYS A 1 100 ? -10.211 -3.639 4.977 1 87.38 100 CYS A N 1
ATOM 814 C CA . CYS A 1 100 ? -9.859 -2.363 5.59 1 87.38 100 CYS A CA 1
ATOM 815 C C . CYS A 1 100 ? -8.469 -1.911 5.152 1 87.38 100 CYS A C 1
ATOM 817 O O . CYS A 1 100 ? -8.266 -0.734 4.852 1 87.38 100 CYS A O 1
ATOM 819 N N . LEU A 1 101 ? -7.594 -2.904 5.125 1 90.94 101 LEU A N 1
ATOM 820 C CA . LEU A 1 101 ? -6.254 -2.596 4.637 1 90.94 101 LEU A CA 1
ATOM 821 C C . LEU A 1 101 ? -6.305 -2.094 3.197 1 90.94 101 LEU A C 1
ATOM 823 O O . LEU A 1 101 ? -5.68 -1.083 2.865 1 90.94 101 LEU A O 1
ATOM 827 N N . THR A 1 102 ? -7.062 -2.729 2.408 1 94.06 102 THR A N 1
ATOM 828 C CA . THR A 1 102 ? -7.207 -2.375 1.001 1 94.06 102 THR A CA 1
ATOM 829 C C . THR A 1 102 ? -7.914 -1.032 0.851 1 94.06 102 THR A C 1
ATOM 831 O O . THR A 1 102 ? -7.547 -0.22 0.001 1 94.06 102 THR A O 1
ATOM 834 N N . SER A 1 103 ? -8.914 -0.778 1.697 1 92.19 103 SER A N 1
ATOM 835 C CA . SER A 1 103 ? -9.602 0.509 1.693 1 92.19 103 SER A CA 1
ATOM 836 C C . SER A 1 103 ? -8.648 1.648 2.027 1 92.19 103 SER A C 1
ATOM 838 O O . SER A 1 103 ? -8.633 2.674 1.343 1 92.19 103 SER A O 1
ATOM 840 N N . ALA A 1 104 ? -7.859 1.417 3 1 92.62 104 ALA A N 1
ATOM 841 C CA . ALA A 1 104 ? -6.895 2.434 3.41 1 92.62 104 ALA A CA 1
ATOM 842 C C . ALA A 1 104 ? -5.879 2.703 2.303 1 92.62 104 ALA A C 1
ATOM 844 O O . ALA A 1 104 ? -5.574 3.857 1.998 1 92.62 104 ALA A O 1
ATOM 845 N N . ALA A 1 105 ? -5.41 1.659 1.732 1 95.94 105 ALA A N 1
ATOM 846 C CA . ALA A 1 105 ? -4.406 1.79 0.678 1 95.94 105 ALA A CA 1
ATOM 847 C C . ALA A 1 105 ? -4.973 2.529 -0.53 1 95.94 105 ALA A C 1
ATOM 849 O O . ALA A 1 105 ? -4.32 3.412 -1.09 1 95.94 105 ALA A O 1
ATOM 850 N N . ALA A 1 106 ? -6.145 2.18 -0.919 1 96.62 106 ALA A N 1
ATOM 851 C CA . ALA A 1 106 ? -6.781 2.822 -2.066 1 96.62 106 ALA A CA 1
ATOM 852 C C . ALA A 1 106 ? -7.027 4.305 -1.8 1 96.62 106 ALA A C 1
ATOM 854 O O . ALA A 1 106 ? -6.793 5.145 -2.67 1 96.62 106 ALA A O 1
ATOM 855 N N . ASN A 1 107 ? -7.504 4.598 -0.667 1 94.56 107 ASN A N 1
ATOM 856 C CA . ASN A 1 107 ? -7.73 5.988 -0.291 1 94.56 107 ASN A CA 1
ATOM 857 C C . ASN A 1 107 ? -6.441 6.801 -0.333 1 94.56 107 ASN A C 1
ATOM 859 O O . ASN A 1 107 ? -6.395 7.871 -0.943 1 94.56 107 ASN A O 1
ATOM 863 N N . LEU A 1 108 ? -5.391 6.25 0.258 1 95.56 108 LEU A N 1
ATOM 864 C CA . LEU A 1 108 ? -4.117 6.945 0.384 1 95.56 108 LEU A CA 1
ATOM 865 C C . LEU A 1 108 ? -3.479 7.164 -0.984 1 95.56 108 LEU A C 1
ATOM 867 O O . LEU A 1 108 ? -2.748 8.133 -1.186 1 95.56 108 LEU A O 1
ATOM 871 N N . ALA A 1 109 ? -3.752 6.266 -1.891 1 97.31 109 ALA A N 1
ATOM 872 C CA . ALA A 1 109 ? -3.166 6.375 -3.225 1 97.31 109 ALA A CA 1
ATOM 873 C C . ALA A 1 109 ? -3.547 7.699 -3.885 1 97.31 109 ALA A C 1
ATOM 875 O O . ALA A 1 109 ? -2.748 8.289 -4.617 1 97.31 109 ALA A O 1
ATOM 876 N N . ALA A 1 110 ? -4.723 8.195 -3.6 1 96.56 110 ALA A N 1
ATOM 877 C CA . ALA A 1 110 ? -5.156 9.469 -4.16 1 96.56 110 ALA A CA 1
ATOM 878 C C . ALA A 1 110 ? -4.902 10.609 -3.182 1 96.56 110 ALA A C 1
ATOM 880 O O . ALA A 1 110 ? -4.43 11.68 -3.576 1 96.56 110 ALA A O 1
ATOM 881 N N . PHE A 1 111 ? -5.141 10.398 -1.961 1 93.75 111 PHE A N 1
ATOM 882 C CA . PHE A 1 111 ? -5.031 11.422 -0.934 1 93.75 111 PHE A CA 1
ATOM 883 C C . PHE A 1 111 ? -3.598 11.93 -0.82 1 93.75 111 PHE A C 1
ATOM 885 O O . PHE A 1 111 ? -3.365 13.125 -0.671 1 93.75 111 PHE A O 1
ATOM 892 N N . TYR A 1 112 ? -2.641 10.969 -0.972 1 95.5 112 TYR A N 1
ATOM 893 C CA . TYR A 1 112 ? -1.233 11.312 -0.81 1 95.5 112 TYR A CA 1
ATOM 894 C C . TYR A 1 112 ? -0.436 10.953 -2.059 1 95.5 112 TYR A C 1
ATOM 896 O O . TYR A 1 112 ? 0.707 10.5 -1.964 1 95.5 112 TYR A O 1
ATOM 904 N N . ALA A 1 113 ? -1.088 11.125 -3.164 1 96.62 113 ALA A N 1
ATOM 905 C CA . ALA A 1 113 ? -0.321 11.016 -4.402 1 96.62 113 ALA A CA 1
ATOM 906 C C . ALA A 1 113 ? 0.912 11.914 -4.363 1 96.62 113 ALA A C 1
ATOM 908 O O . ALA A 1 113 ? 0.853 13.039 -3.859 1 96.62 113 ALA A O 1
ATOM 909 N N . PRO A 1 114 ? 2.02 11.445 -4.879 1 96.5 114 PRO A N 1
ATOM 910 C CA . PRO A 1 114 ? 3.299 12.125 -4.652 1 96.5 114 PRO A CA 1
ATOM 911 C C . PRO A 1 114 ? 3.469 13.367 -5.52 1 96.5 114 PRO A C 1
ATOM 913 O O . PRO A 1 114 ? 3.029 13.391 -6.672 1 96.5 114 PRO A O 1
ATOM 916 N N . GLU A 1 115 ? 4.098 14.336 -4.91 1 94.62 115 GLU A N 1
ATOM 917 C CA . GLU A 1 115 ? 4.789 15.336 -5.711 1 94.62 115 GLU A CA 1
ATOM 918 C C . GLU A 1 115 ? 6.047 14.766 -6.355 1 94.62 115 GLU A C 1
ATOM 920 O O . GLU A 1 115 ? 6.465 13.648 -6.023 1 94.62 115 GLU A O 1
ATOM 925 N N . GLU A 1 116 ? 6.633 15.484 -7.199 1 94.75 116 GLU A N 1
ATOM 926 C CA . GLU A 1 116 ? 7.746 15.008 -8.016 1 94.75 116 GLU A CA 1
ATOM 927 C C . GLU A 1 116 ? 8.875 14.461 -7.145 1 94.75 116 GLU A C 1
ATOM 929 O O . GLU A 1 116 ? 9.43 13.398 -7.438 1 94.75 116 GLU A O 1
ATOM 934 N N . ARG A 1 117 ? 9.156 15.062 -6.074 1 92.75 117 ARG A N 1
ATOM 935 C CA . ARG A 1 117 ? 10.312 14.727 -5.25 1 92.75 117 ARG A CA 1
ATOM 936 C C . ARG A 1 117 ? 10.125 13.375 -4.566 1 92.75 117 ARG A C 1
ATOM 938 O O . ARG A 1 117 ? 11.086 12.773 -4.09 1 92.75 117 ARG A O 1
ATOM 945 N N . TRP A 1 118 ? 8.867 12.875 -4.512 1 94.19 118 TRP A N 1
ATOM 946 C CA . TRP A 1 118 ? 8.594 11.641 -3.785 1 94.19 118 TRP A CA 1
ATOM 947 C C . TRP A 1 118 ? 8.305 10.492 -4.75 1 94.19 118 TRP A C 1
ATOM 949 O O . TRP A 1 118 ? 8.094 9.352 -4.324 1 94.19 118 TRP A O 1
ATOM 959 N N . LYS A 1 119 ? 8.359 10.781 -6.047 1 96.44 119 LYS A N 1
ATOM 960 C CA . LYS A 1 119 ? 8.039 9.758 -7.035 1 96.44 119 LYS A CA 1
ATOM 961 C C . LYS A 1 119 ? 9.141 8.695 -7.094 1 96.44 119 LYS A C 1
ATOM 963 O O . LYS A 1 119 ? 10.328 9.023 -7.148 1 96.44 119 LYS A O 1
ATOM 968 N N . ILE A 1 120 ? 8.734 7.449 -7.152 1 96.62 120 ILE A N 1
ATOM 969 C CA . ILE A 1 120 ? 9.711 6.363 -7.184 1 96.62 120 ILE A CA 1
ATOM 970 C C . ILE A 1 120 ? 9.93 5.906 -8.625 1 96.62 120 ILE A C 1
ATOM 972 O O . ILE A 1 120 ? 10.906 5.211 -8.922 1 96.62 120 ILE A O 1
ATOM 976 N N . GLU A 1 121 ? 9 6.195 -9.438 1 96.31 121 GLU A N 1
ATOM 977 C CA . GLU A 1 121 ? 9.031 5.84 -10.852 1 96.31 121 GLU A CA 1
ATOM 978 C C . GLU A 1 121 ? 8.289 6.871 -11.703 1 96.31 121 GLU A C 1
ATOM 980 O O . GLU A 1 121 ? 7.199 7.309 -11.336 1 96.31 121 GLU A O 1
ATOM 985 N N . ASP A 1 122 ? 8.938 7.086 -12.828 1 93.06 122 ASP A N 1
ATOM 986 C CA . ASP A 1 122 ? 8.289 8.039 -13.727 1 93.06 122 ASP A CA 1
ATOM 987 C C . ASP A 1 122 ? 6.941 7.504 -14.211 1 93.06 122 ASP A C 1
ATOM 989 O O . ASP A 1 122 ? 6.836 6.344 -14.617 1 93.06 122 ASP A O 1
ATOM 993 N N . GLY A 1 123 ? 5.957 8.219 -14.141 1 93.44 123 GLY A N 1
ATOM 994 C CA . GLY A 1 123 ? 4.641 7.832 -14.625 1 93.44 123 GLY A CA 1
ATOM 995 C C . GLY A 1 123 ? 3.791 7.156 -13.57 1 93.44 123 GLY A C 1
ATOM 996 O O . GLY A 1 123 ? 2.604 6.898 -13.789 1 93.44 123 GLY A O 1
ATOM 997 N N . LEU A 1 124 ? 4.418 6.797 -12.5 1 97.06 124 LEU A N 1
ATOM 998 C CA . LEU A 1 124 ? 3.672 6.203 -11.398 1 97.06 124 LEU A CA 1
ATOM 999 C C . LEU A 1 124 ? 3.24 7.266 -10.391 1 97.06 124 LEU A C 1
ATOM 1001 O O . LEU A 1 124 ? 4.07 7.801 -9.656 1 97.06 124 LEU A O 1
ATOM 1005 N N . ASN A 1 125 ? 1.993 7.602 -10.438 1 97.06 125 ASN A N 1
ATOM 1006 C CA . ASN A 1 125 ? 1.474 8.586 -9.492 1 97.06 125 ASN A CA 1
ATOM 1007 C C . ASN A 1 125 ? 1.02 7.934 -8.195 1 97.06 125 ASN A C 1
ATOM 1009 O O . ASN A 1 125 ? -0.159 8 -7.84 1 97.06 125 ASN A O 1
ATOM 1013 N N . TRP A 1 126 ? 1.937 7.328 -7.582 1 98.12 126 TRP A N 1
ATOM 1014 C C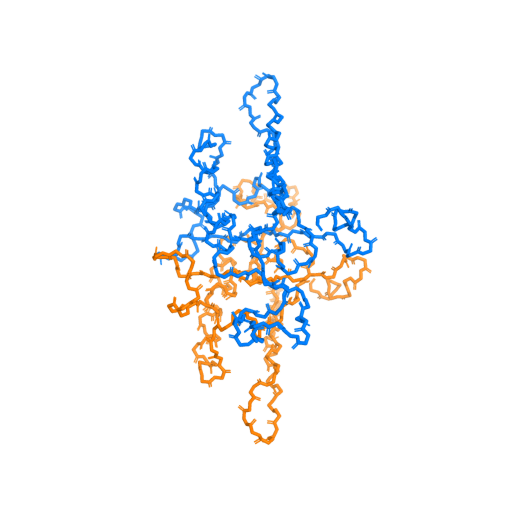A . TRP A 1 126 ? 1.717 6.621 -6.324 1 98.12 126 TRP A CA 1
ATOM 1015 C C . TRP A 1 126 ? 3.002 6.555 -5.504 1 98.12 126 TRP A C 1
ATOM 1017 O O . TRP A 1 126 ? 4.098 6.496 -6.066 1 98.12 126 TRP A O 1
ATOM 1027 N N . GLN A 1 127 ? 2.855 6.535 -4.25 1 97.75 127 GLN A N 1
ATOM 1028 C CA . GLN A 1 127 ? 3.973 6.344 -3.328 1 97.75 127 GLN A CA 1
ATOM 1029 C C . GLN A 1 127 ? 3.57 5.453 -2.154 1 97.75 127 GLN A C 1
ATOM 1031 O O . GLN A 1 127 ? 2.404 5.438 -1.754 1 97.75 127 GLN A O 1
ATOM 1036 N N . PRO A 1 128 ? 4.523 4.691 -1.626 1 96.62 128 PRO A N 1
ATOM 1037 C CA . PRO A 1 128 ? 4.203 3.834 -0.485 1 96.62 128 PRO A CA 1
ATOM 1038 C C . PRO A 1 128 ? 4.082 4.613 0.824 1 96.62 128 PRO A C 1
ATOM 1040 O O . PRO A 1 128 ? 4.941 5.441 1.133 1 96.62 128 PRO A O 1
ATOM 1043 N N . ILE A 1 129 ? 3.039 4.398 1.506 1 94.5 129 ILE A N 1
ATOM 1044 C CA . ILE A 1 129 ? 2.807 4.887 2.859 1 94.5 129 ILE A CA 1
ATOM 1045 C C . ILE A 1 129 ? 2.527 3.711 3.793 1 94.5 129 ILE A C 1
ATOM 1047 O O . ILE A 1 129 ? 1.634 2.902 3.533 1 94.5 129 ILE A O 1
ATOM 1051 N N . PRO A 1 130 ? 3.361 3.592 4.844 1 92.56 130 PRO A N 1
ATOM 1052 C CA . PRO A 1 130 ? 3.121 2.459 5.738 1 92.56 130 PRO A CA 1
ATOM 1053 C C . PRO A 1 130 ? 1.733 2.492 6.375 1 92.56 130 PRO A C 1
ATOM 1055 O O . PRO A 1 130 ? 1.296 3.541 6.855 1 92.56 130 PRO A O 1
ATOM 1058 N N . ILE A 1 131 ? 1.057 1.388 6.305 1 91.56 131 ILE A N 1
ATOM 1059 C CA . ILE A 1 131 ? -0.23 1.2 6.969 1 91.56 131 ILE A CA 1
ATOM 1060 C C . ILE A 1 131 ? -0.081 0.2 8.109 1 91.56 131 ILE A C 1
ATOM 1062 O O . ILE A 1 131 ? 0.267 -0.962 7.887 1 91.56 131 ILE A O 1
ATOM 1066 N N . HIS A 1 132 ? -0.333 0.648 9.297 1 88.81 132 HIS A N 1
ATOM 1067 C CA . HIS A 1 132 ? -0.262 -0.216 10.469 1 88.81 132 HIS A CA 1
ATOM 1068 C C . HIS A 1 132 ? -1.645 -0.725 10.867 1 88.81 132 HIS A C 1
ATOM 1070 O O . HIS A 1 132 ? -2.66 -0.188 10.414 1 88.81 132 HIS A O 1
ATOM 1076 N N . PHE A 1 133 ? -1.641 -1.873 11.445 1 83.25 133 PHE A N 1
ATOM 1077 C CA . PHE A 1 133 ? -2.902 -2.352 11.992 1 83.25 133 PHE A CA 1
ATOM 1078 C C . PHE A 1 133 ? -2.682 -3.018 13.352 1 83.25 133 PHE A C 1
ATOM 1080 O O . PHE A 1 133 ? -1.565 -3.432 13.664 1 83.25 133 PHE A O 1
ATOM 1087 N N . LEU A 1 134 ? -3.732 -2.881 14.172 1 71.31 134 LEU A N 1
ATOM 1088 C CA . LEU A 1 134 ? -3.717 -3.605 15.438 1 71.31 134 LEU A CA 1
ATOM 1089 C C . LEU A 1 134 ? -4.156 -5.051 15.242 1 71.31 134 LEU A C 1
ATOM 1091 O O . LEU A 1 134 ? -5.055 -5.328 14.438 1 71.31 134 LEU A O 1
ATOM 1095 N N . PRO A 1 135 ? -3.326 -5.938 15.891 1 66.12 135 PRO A N 1
ATOM 1096 C CA . PRO A 1 135 ? -3.766 -7.328 15.789 1 66.12 135 PRO A CA 1
ATOM 1097 C C . PRO A 1 135 ? -5.219 -7.523 16.219 1 66.12 135 PRO A C 1
ATOM 1099 O O . PRO A 1 135 ? -5.719 -6.789 17.078 1 66.12 135 PRO A O 1
ATOM 1102 N N . PRO A 1 136 ? -5.758 -8.453 15.414 1 60.19 136 PRO A N 1
ATOM 1103 C CA . PRO A 1 136 ? -7.184 -8.68 15.648 1 60.19 136 PRO A CA 1
ATOM 1104 C C . PRO A 1 136 ? -7.531 -8.75 17.141 1 60.19 136 PRO A C 1
ATOM 1106 O O . PRO A 1 136 ? -8.602 -8.305 17.547 1 60.19 136 PRO A O 1
ATOM 1109 N N . TYR A 1 137 ? -6.707 -9.32 17.891 1 58.41 137 TYR A N 1
ATOM 1110 C CA . TYR A 1 137 ? -7.035 -9.477 19.312 1 58.41 137 TYR A CA 1
ATOM 1111 C C . TYR A 1 137 ? -6.992 -8.133 20.031 1 58.41 137 TYR A C 1
ATOM 1113 O O . TYR A 1 137 ? -7.566 -7.984 21.109 1 58.41 137 TYR A O 1
ATOM 1121 N N . GLN A 1 138 ? -6.41 -7.219 19.406 1 56.38 138 GLN A N 1
ATOM 1122 C CA . GLN A 1 138 ? -6.312 -5.895 20.016 1 56.38 138 GLN A CA 1
ATOM 1123 C C . GLN A 1 138 ? -7.199 -4.891 19.297 1 56.38 138 GLN A C 1
ATOM 1125 O O . GLN A 1 138 ? -7.332 -3.744 19.719 1 56.38 138 GLN A O 1
ATOM 1130 N N . ASP A 1 139 ? -7.719 -5.426 18.203 1 52.78 139 ASP A N 1
ATOM 1131 C CA . ASP A 1 139 ? -8.453 -4.512 17.344 1 52.78 139 ASP A CA 1
ATOM 1132 C C . ASP A 1 139 ? -9.852 -4.242 17.875 1 52.78 139 ASP A C 1
ATOM 1134 O O . ASP A 1 139 ? -10.781 -5.02 17.625 1 52.78 139 ASP A O 1
ATOM 1138 N N . LYS A 1 140 ? -9.977 -3.406 18.734 1 48.53 140 LYS A N 1
ATOM 1139 C CA . LYS A 1 140 ? -11.273 -3.006 19.266 1 48.53 140 LYS A CA 1
ATOM 1140 C C . LYS A 1 140 ? -12.141 -2.377 18.172 1 48.53 140 LYS A C 1
ATOM 1142 O O . LYS A 1 140 ? -13.359 -2.281 18.312 1 48.53 140 LYS A O 1
ATOM 1147 N N . VAL A 1 141 ? -11.531 -1.899 17.234 1 45.25 141 VAL A N 1
ATOM 1148 C CA . VAL A 1 141 ? -12.258 -1.162 16.203 1 45.25 141 VAL A CA 1
ATOM 1149 C C . VAL A 1 141 ? -13 -2.139 15.297 1 45.25 141 VAL A C 1
ATOM 1151 O O . VAL A 1 141 ? -14.078 -1.831 14.789 1 45.25 141 VAL A O 1
ATOM 1154 N N . ASP A 1 142 ? -12.414 -3.32 14.953 1 44.62 142 ASP A N 1
ATOM 1155 C CA . ASP A 1 142 ? -13.078 -4.309 14.109 1 44.62 142 ASP A CA 1
ATOM 1156 C C . ASP A 1 142 ? -14.453 -4.664 14.664 1 44.62 142 ASP A C 1
ATOM 1158 O O . ASP A 1 142 ? -15.359 -5.035 13.906 1 44.62 142 ASP A O 1
ATOM 1162 N N . GLU A 1 143 ? -14.539 -4.66 15.93 1 41.28 143 GLU A N 1
ATOM 1163 C CA . GLU A 1 143 ? -15.836 -4.984 16.531 1 41.28 143 GLU A CA 1
ATOM 1164 C C . GLU A 1 143 ? -16.875 -3.92 16.188 1 41.28 143 GLU A C 1
ATOM 1166 O O . GLU A 1 143 ? -18.078 -4.199 16.188 1 41.28 143 GLU A O 1
ATOM 1171 N N . ILE A 1 144 ? -16.344 -2.889 15.898 1 39.16 144 ILE A N 1
ATOM 1172 C CA . ILE A 1 144 ? -17.328 -1.846 15.641 1 39.16 144 ILE A CA 1
ATOM 1173 C C . ILE A 1 144 ? -17.594 -1.738 14.148 1 39.16 144 ILE A C 1
ATOM 1175 O O . ILE A 1 144 ? -18.719 -1.433 13.727 1 39.16 144 ILE A O 1
ATOM 1179 N N . LEU A 1 145 ? -16.594 -2.102 13.344 1 38.09 145 LEU A N 1
ATOM 1180 C CA . LEU A 1 145 ? -16.75 -1.875 11.906 1 38.09 145 LEU A CA 1
ATOM 1181 C C . LEU A 1 145 ? -17.406 -3.074 11.234 1 38.09 145 LEU A C 1
ATOM 1183 O O . LEU A 1 145 ? -17.031 -4.219 11.492 1 38.09 145 LEU A O 1
ATOM 1187 N N . MET B 1 1 ? 43.875 -0.618 7.262 1 31.14 1 MET B N 1
ATOM 1188 C CA . MET B 1 1 ? 43.062 -1.818 7.465 1 31.14 1 MET B CA 1
ATOM 1189 C C . MET B 1 1 ? 41.594 -1.541 7.176 1 31.14 1 MET B C 1
ATOM 1191 O O . MET B 1 1 ? 40.938 -0.848 7.945 1 31.14 1 MET B O 1
ATOM 1195 N N . PHE B 1 2 ? 41.219 -1.281 5.898 1 33.97 2 PHE B N 1
ATOM 1196 C CA . PHE B 1 2 ? 39.969 -1 5.223 1 33.97 2 PHE B CA 1
ATOM 1197 C C . PHE B 1 2 ? 38.938 -2.078 5.535 1 33.97 2 PHE B C 1
ATOM 1199 O O . PHE B 1 2 ? 39.156 -3.252 5.223 1 33.97 2 PHE B O 1
ATOM 1206 N N . TRP B 1 3 ? 38.406 -2.021 6.77 1 32.09 3 TRP B N 1
ATOM 1207 C CA . TRP B 1 3 ? 37.344 -2.951 7.164 1 32.09 3 TRP B CA 1
ATOM 1208 C C . TRP B 1 3 ? 36.312 -3.113 6.051 1 32.09 3 TRP B C 1
ATOM 1210 O O . TRP B 1 3 ? 35.719 -2.131 5.586 1 32.09 3 TRP B O 1
ATOM 1220 N N . LEU B 1 4 ? 36.562 -3.982 5.125 1 32.62 4 LEU B N 1
ATOM 1221 C CA . LEU B 1 4 ? 35.625 -4.488 4.121 1 32.62 4 LEU B CA 1
ATOM 1222 C C . LEU B 1 4 ? 34.25 -4.797 4.742 1 32.62 4 LEU B C 1
ATOM 1224 O O . LEU B 1 4 ? 34.156 -5.625 5.648 1 32.62 4 LEU B O 1
ATOM 1228 N N . ILE B 1 5 ? 33.531 -3.83 5.117 1 37.5 5 ILE B N 1
ATOM 1229 C CA . ILE B 1 5 ? 32.156 -4.086 5.555 1 37.5 5 ILE B CA 1
ATOM 1230 C C . ILE B 1 5 ? 31.484 -5.07 4.605 1 37.5 5 ILE B C 1
ATOM 1232 O O . ILE B 1 5 ? 31.375 -4.809 3.404 1 37.5 5 ILE B O 1
ATOM 1236 N N . PRO B 1 6 ? 31.562 -6.367 4.93 1 37.38 6 PRO B N 1
ATOM 1237 C CA . PRO B 1 6 ? 30.844 -7.32 4.086 1 37.38 6 PRO B CA 1
ATOM 1238 C C . PRO B 1 6 ? 29.438 -6.844 3.729 1 37.38 6 PRO B C 1
ATOM 1240 O O . PRO B 1 6 ? 28.703 -6.379 4.602 1 37.38 6 PRO B O 1
ATOM 1243 N N . LEU B 1 7 ? 29.297 -6.199 2.639 1 37.69 7 LEU B N 1
ATOM 1244 C CA . LEU B 1 7 ? 27.984 -6.043 2.016 1 37.69 7 LEU B CA 1
ATOM 1245 C C . LEU B 1 7 ? 27.172 -7.336 2.115 1 37.69 7 LEU B C 1
ATOM 1247 O O . LEU B 1 7 ? 27.531 -8.344 1.503 1 37.69 7 LEU B O 1
ATOM 1251 N N . LEU B 1 8 ? 26.938 -7.797 3.291 1 35.59 8 LEU B N 1
ATOM 1252 C CA . LEU B 1 8 ? 26 -8.914 3.391 1 35.59 8 LEU B CA 1
ATOM 1253 C C . LEU B 1 8 ? 24.906 -8.805 2.332 1 35.59 8 LEU B C 1
ATOM 1255 O O . LEU B 1 8 ? 24.125 -7.848 2.332 1 35.59 8 LEU B O 1
ATOM 1259 N N . TYR B 1 9 ? 25.281 -9.156 1.08 1 35.56 9 TYR B N 1
ATOM 1260 C CA . TYR B 1 9 ? 24.344 -9.469 -0.002 1 35.56 9 TYR B CA 1
ATOM 1261 C C . TYR B 1 9 ? 23.156 -10.258 0.518 1 35.56 9 TYR B C 1
ATOM 1263 O O . TYR B 1 9 ? 23.297 -11.383 0.994 1 35.56 9 TYR B O 1
ATOM 1271 N N . SER B 1 10 ? 22.25 -9.742 1.247 1 40.03 10 SER B N 1
ATOM 1272 C CA . SER B 1 10 ? 20.969 -10.375 1.539 1 40.03 10 SER B CA 1
ATOM 1273 C C . SER B 1 10 ? 20.516 -11.273 0.394 1 40.03 10 SER B C 1
ATOM 1275 O O . SER B 1 10 ? 20.344 -10.812 -0.735 1 40.03 10 SER B O 1
ATOM 1277 N N . SER B 1 11 ? 21.047 -12.391 0.321 1 38.19 11 SER B N 1
ATOM 1278 C CA . SER B 1 11 ? 20.641 -13.453 -0.587 1 38.19 11 SER B CA 1
ATOM 1279 C C . SER B 1 11 ? 19.109 -13.586 -0.638 1 38.19 11 SER B C 1
ATOM 1281 O O . SER B 1 11 ? 18.469 -13.688 0.402 1 38.19 11 SER B O 1
ATOM 1283 N N . PHE B 1 12 ? 18.578 -12.82 -1.591 1 45.69 12 PHE B N 1
ATOM 1284 C CA . PHE B 1 12 ? 17.219 -13.055 -2.057 1 45.69 12 PHE B CA 1
ATOM 1285 C C . PHE B 1 12 ? 16.969 -14.539 -2.281 1 45.69 12 PHE B C 1
ATOM 1287 O O . PHE B 1 12 ? 17.516 -15.133 -3.211 1 45.69 12 PHE B O 1
ATOM 1294 N N . ILE B 1 13 ? 16.844 -15.234 -1.114 1 41.44 13 ILE B N 1
ATOM 1295 C CA . ILE B 1 13 ? 16.516 -16.625 -1.359 1 41.44 13 ILE B CA 1
ATOM 1296 C C . ILE B 1 13 ? 15.117 -16.734 -1.943 1 41.44 13 ILE B C 1
ATOM 1298 O O . ILE B 1 13 ? 14.133 -16.391 -1.281 1 41.44 13 ILE B O 1
ATOM 1302 N N . LEU B 1 14 ? 15.109 -16.5 -3.193 1 45.19 14 LEU B N 1
ATOM 1303 C CA . LEU B 1 14 ? 13.914 -16.891 -3.938 1 45.19 14 LEU B CA 1
ATOM 1304 C C . LEU B 1 14 ? 13.688 -18.391 -3.869 1 45.19 14 LEU B C 1
ATOM 1306 O O . LEU B 1 14 ? 14.508 -19.172 -4.359 1 45.19 14 LEU B O 1
ATOM 1310 N N . GLN B 1 15 ? 13.117 -18.719 -2.764 1 45.03 15 GLN B N 1
ATOM 1311 C CA . GLN B 1 15 ? 12.789 -20.141 -2.801 1 45.03 15 GLN B CA 1
ATOM 1312 C C . GLN B 1 15 ? 11.508 -20.391 -3.588 1 45.03 15 GLN B C 1
ATOM 1314 O O . GLN B 1 15 ? 10.477 -19.766 -3.318 1 45.03 15 GLN B O 1
ATOM 1319 N N . ARG B 1 16 ? 11.797 -20.734 -4.789 1 50.03 16 ARG B N 1
ATOM 1320 C CA . ARG B 1 16 ? 10.688 -21.234 -5.59 1 50.03 16 ARG B CA 1
ATOM 1321 C C . ARG B 1 16 ? 10.273 -22.625 -5.129 1 50.03 16 ARG B C 1
A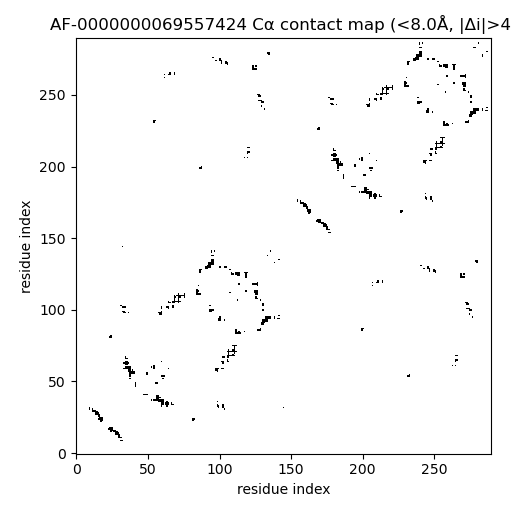TOM 1323 O O . ARG B 1 16 ? 11.117 -23.516 -4.984 1 50.03 16 ARG B O 1
ATOM 1330 N N . VAL B 1 17 ? 9.258 -22.781 -4.359 1 45.16 17 VAL B N 1
ATOM 1331 C CA . VAL B 1 17 ? 8.742 -24.141 -4.172 1 45.16 17 VAL B CA 1
ATOM 1332 C C . VAL B 1 17 ? 7.824 -24.5 -5.336 1 45.16 17 VAL B C 1
ATOM 1334 O O . VAL B 1 17 ? 6.84 -23.812 -5.602 1 45.16 17 VAL B O 1
ATOM 1337 N N . ILE B 1 18 ? 8.367 -25.062 -6.273 1 43.41 18 ILE B N 1
ATOM 1338 C CA . ILE B 1 18 ? 7.652 -25.594 -7.426 1 43.41 18 ILE B CA 1
ATOM 1339 C C . ILE B 1 18 ? 7.055 -26.953 -7.082 1 43.41 18 ILE B C 1
ATOM 1341 O O . ILE B 1 18 ? 7.75 -27.828 -6.555 1 43.41 18 ILE B O 1
ATOM 1345 N N . SER B 1 19 ? 5.793 -26.984 -6.766 1 43.88 19 SER B N 1
ATOM 1346 C CA . SER B 1 19 ? 5.219 -28.312 -6.648 1 43.88 19 SER B CA 1
ATOM 1347 C C . SER B 1 19 ? 5.227 -29.031 -7.992 1 43.88 19 SER B C 1
ATOM 1349 O O . SER B 1 19 ? 5.094 -28.406 -9.039 1 43.88 19 SER B O 1
ATOM 1351 N N . GLU B 1 20 ? 5.723 -30.281 -8.039 1 42.88 20 GLU B N 1
ATOM 1352 C CA . GLU B 1 20 ? 5.941 -31.203 -9.156 1 42.88 20 GLU B CA 1
ATOM 1353 C C . GLU B 1 20 ? 4.762 -31.172 -10.125 1 42.88 20 GLU B C 1
ATOM 1355 O O . GLU B 1 20 ? 4.949 -31.281 -11.336 1 42.88 20 GLU B O 1
ATOM 1360 N N . LYS B 1 21 ? 3.639 -31.625 -9.586 1 48.75 21 LYS B N 1
ATOM 1361 C CA . LYS B 1 21 ? 2.701 -32 -10.641 1 48.75 21 LYS B CA 1
ATOM 1362 C C . LYS B 1 21 ? 2.43 -30.828 -11.578 1 48.75 21 LYS B C 1
ATOM 1364 O O . LYS B 1 21 ? 2.6 -30.953 -12.797 1 48.75 21 LYS B O 1
ATOM 1369 N N . ASP B 1 22 ? 1.207 -30.203 -11.625 1 46.56 22 ASP B N 1
ATOM 1370 C CA . ASP B 1 22 ? 0.779 -29.203 -12.594 1 46.56 22 ASP B CA 1
ATOM 1371 C C . ASP B 1 22 ? 1.397 -27.844 -12.281 1 46.56 22 ASP B C 1
ATOM 1373 O O . ASP B 1 22 ? 1.344 -27.375 -11.148 1 46.56 22 ASP B O 1
ATOM 1377 N N . ASN B 1 23 ? 2.66 -27.391 -12.758 1 49.59 23 ASN B N 1
ATOM 1378 C CA . ASN B 1 23 ? 3.512 -26.203 -12.773 1 49.59 23 ASN B CA 1
ATOM 1379 C C . ASN B 1 23 ? 2.814 -25 -12.141 1 49.59 23 ASN B C 1
ATOM 1381 O O . ASN B 1 23 ? 2.865 -23.891 -12.68 1 49.59 23 ASN B O 1
ATOM 1385 N N . LYS B 1 24 ? 1.919 -25.344 -11.312 1 53 24 LYS B N 1
ATOM 1386 C CA . LYS B 1 24 ? 1.246 -24.188 -10.711 1 53 24 LYS B CA 1
ATOM 1387 C C . LYS B 1 24 ? 2.08 -23.594 -9.586 1 53 24 LYS B C 1
ATOM 1389 O O . LYS B 1 24 ? 2.643 -24.328 -8.766 1 53 24 LYS B O 1
ATOM 1394 N N . LEU B 1 25 ? 2.627 -22.484 -9.797 1 53.03 25 LEU B N 1
ATOM 1395 C CA . LEU B 1 25 ? 3.299 -21.734 -8.75 1 53.03 25 LEU B CA 1
ATOM 1396 C C . LEU B 1 25 ? 2.418 -21.625 -7.504 1 53.03 25 LEU B C 1
ATOM 1398 O O . LEU B 1 25 ? 1.306 -21.109 -7.57 1 53.03 25 LEU B O 1
ATOM 1402 N N . LEU B 1 26 ? 2.602 -22.516 -6.547 1 55.25 26 LEU B N 1
ATOM 1403 C CA . LEU B 1 26 ? 1.774 -22.578 -5.348 1 55.25 26 LEU B CA 1
ATOM 1404 C C . LEU B 1 26 ? 1.999 -21.359 -4.461 1 55.25 26 LEU B C 1
ATOM 1406 O O . LEU B 1 26 ? 1.041 -20.781 -3.951 1 55.25 26 LEU B O 1
ATOM 1410 N N . LEU B 1 27 ? 3.297 -21.203 -4.031 1 55.38 27 LEU B N 1
ATOM 1411 C CA . LEU B 1 27 ? 3.641 -20.141 -3.096 1 55.38 27 LEU B CA 1
ATOM 1412 C C . LEU B 1 27 ? 4.922 -19.438 -3.523 1 55.38 27 LEU B C 1
ATOM 1414 O O . LEU B 1 27 ? 5.914 -20.094 -3.865 1 55.38 27 LEU B O 1
ATOM 1418 N N . VAL B 1 28 ? 4.863 -18.266 -4.031 1 55.78 28 VAL B N 1
ATOM 1419 C CA . VAL B 1 28 ? 6.07 -17.453 -4.141 1 55.78 28 VAL B CA 1
ATOM 1420 C C . VAL B 1 28 ? 6.336 -16.75 -2.811 1 55.78 28 VAL B C 1
ATOM 1422 O O . VAL B 1 28 ? 5.488 -16 -2.314 1 55.78 28 VAL B O 1
ATOM 1425 N N . GLN B 1 29 ? 7.34 -17.328 -2.061 1 54.72 29 GLN B N 1
ATOM 1426 C CA . GLN B 1 29 ? 7.789 -16.609 -0.88 1 54.72 29 GLN B CA 1
ATOM 1427 C C . GLN B 1 29 ? 8.984 -15.711 -1.204 1 54.72 29 GLN B C 1
ATOM 1429 O O . GLN B 1 29 ? 10.023 -16.203 -1.661 1 54.72 29 GLN B O 1
ATOM 1434 N N . THR B 1 30 ? 8.789 -14.492 -1.435 1 55.03 30 THR B N 1
ATOM 1435 C CA . THR B 1 30 ? 9.875 -13.539 -1.613 1 55.03 30 THR B CA 1
ATOM 1436 C C . THR B 1 30 ? 10.195 -12.828 -0.302 1 55.03 30 THR B C 1
ATOM 1438 O O . THR B 1 30 ? 9.305 -12.273 0.343 1 55.03 30 THR B O 1
ATOM 1441 N N . LEU B 1 31 ? 11.328 -13.297 0.293 1 56.22 31 LEU B N 1
ATOM 1442 C CA . LEU B 1 31 ? 11.82 -12.57 1.459 1 56.22 31 LEU B CA 1
ATOM 1443 C C . LEU B 1 31 ? 12.805 -11.477 1.047 1 56.22 31 LEU B C 1
ATOM 1445 O O . LEU B 1 31 ? 13.773 -11.75 0.335 1 56.22 31 LEU B O 1
ATOM 1449 N N . PHE B 1 32 ? 12.375 -10.312 1.067 1 57.66 32 PHE B N 1
ATOM 1450 C CA . PHE B 1 32 ? 13.359 -9.273 0.78 1 57.66 32 PHE B CA 1
ATOM 1451 C C . PHE B 1 32 ? 13.578 -8.391 2 1 57.66 32 PHE B C 1
ATOM 1453 O O . PHE B 1 32 ? 12.68 -8.234 2.832 1 57.66 32 PHE B O 1
ATOM 1460 N N . ARG B 1 33 ? 14.898 -8.203 2.172 1 65.25 33 ARG B N 1
ATOM 1461 C CA . ARG B 1 33 ? 15.273 -7.254 3.215 1 65.25 33 ARG B CA 1
ATOM 1462 C C . ARG B 1 33 ? 14.914 -5.828 2.814 1 65.25 33 ARG B C 1
ATOM 1464 O O . ARG B 1 33 ? 14.734 -5.535 1.63 1 65.25 33 ARG B O 1
ATOM 1471 N N . HIS B 1 34 ? 14.883 -5.066 3.752 1 72.06 34 HIS B N 1
ATOM 1472 C CA . HIS B 1 34 ? 14.547 -3.674 3.486 1 72.06 34 HIS B CA 1
ATOM 1473 C C . HIS B 1 34 ? 15.555 -3.039 2.531 1 72.06 34 HIS B C 1
ATOM 1475 O O . HIS B 1 34 ? 16.672 -3.533 2.383 1 72.06 34 HIS B O 1
ATOM 1481 N N . GLY B 1 35 ? 15.07 -2.145 1.696 1 66.94 35 GLY B N 1
ATOM 1482 C CA . GLY B 1 35 ? 15.93 -1.328 0.854 1 66.94 35 GLY B CA 1
ATOM 1483 C C . GLY B 1 35 ? 16.828 -0.396 1.646 1 66.94 35 GLY B C 1
ATOM 1484 O O . GLY B 1 35 ? 16.906 -0.493 2.871 1 66.94 35 GLY B O 1
ATOM 1485 N N . ASP B 1 36 ? 17.469 0.39 0.979 1 73.06 36 ASP B N 1
ATOM 1486 C CA . ASP B 1 36 ? 18.344 1.389 1.595 1 73.06 36 ASP B CA 1
ATOM 1487 C C . ASP B 1 36 ? 17.578 2.217 2.627 1 73.06 36 ASP B C 1
ATOM 1489 O O . ASP B 1 36 ? 16.438 2.623 2.389 1 73.06 36 ASP B O 1
ATOM 1493 N N . ARG B 1 37 ? 18.141 2.324 3.781 1 77.31 37 ARG B N 1
ATOM 1494 C CA . ARG B 1 37 ? 17.484 3.094 4.836 1 77.31 37 ARG B CA 1
ATOM 1495 C C . ARG B 1 37 ? 18.406 4.188 5.367 1 77.31 37 ARG B C 1
ATOM 1497 O O . ARG B 1 37 ? 19.641 4.082 5.254 1 77.31 37 ARG B O 1
ATOM 1504 N N . ALA B 1 38 ? 17.797 5.238 5.871 1 73.31 38 ALA B N 1
ATOM 1505 C CA . ALA B 1 38 ? 18.531 6.227 6.66 1 73.31 38 ALA B CA 1
ATOM 1506 C C . ALA B 1 38 ? 19.031 5.621 7.961 1 73.31 38 ALA B C 1
ATOM 1508 O O . ALA B 1 38 ? 18.469 4.648 8.469 1 73.31 38 ALA B O 1
ATOM 1509 N N . PRO B 1 39 ? 20.266 6.137 8.422 1 68.81 39 PRO B N 1
ATOM 1510 C CA . PRO B 1 39 ? 20.734 5.641 9.719 1 68.81 39 PRO B CA 1
ATOM 1511 C C . PRO B 1 39 ? 19.703 5.805 10.82 1 68.81 39 PRO B C 1
ATOM 1513 O O . PRO B 1 39 ? 18.891 6.738 10.789 1 68.81 39 PRO B O 1
ATOM 1516 N N . ARG B 1 40 ? 19.641 4.828 11.711 1 71.88 40 ARG B N 1
ATOM 1517 C CA . ARG B 1 40 ? 18.688 4.898 12.82 1 71.88 40 ARG B CA 1
ATOM 1518 C C . ARG B 1 40 ? 19.094 5.977 13.82 1 71.88 40 ARG B C 1
ATOM 1520 O O . ARG B 1 40 ? 18.234 6.605 14.445 1 71.88 40 ARG B O 1
ATOM 1527 N N . HIS B 1 41 ? 20.359 6.066 14.023 1 69 41 HIS B N 1
ATOM 1528 C CA . HIS B 1 41 ? 20.922 7.043 14.953 1 69 41 HIS B CA 1
ATOM 1529 C C . HIS B 1 41 ? 22.062 7.812 14.312 1 69 41 HIS B C 1
ATOM 1531 O O . HIS B 1 41 ? 22.797 7.27 13.477 1 69 41 HIS B O 1
ATOM 1537 N N . LEU B 1 42 ? 21.938 9.188 14.578 1 68.38 42 LEU B N 1
ATOM 1538 C CA . LEU B 1 42 ? 23.078 9.977 14.156 1 68.38 42 LEU B CA 1
ATOM 1539 C C . LEU B 1 42 ? 24.094 10.117 15.289 1 68.38 42 LEU B C 1
ATOM 1541 O O . LEU B 1 42 ? 23.719 10.18 16.453 1 68.38 42 LEU B O 1
ATOM 1545 N N . TYR B 1 43 ? 25.297 9.875 14.938 1 65.5 43 TYR B N 1
ATOM 1546 C CA . TYR B 1 43 ? 26.328 10.148 15.938 1 65.5 43 TYR B CA 1
ATOM 1547 C C . TYR B 1 43 ? 26.734 11.617 15.914 1 65.5 43 TYR B C 1
ATOM 1549 O O . TYR B 1 43 ? 26.609 12.289 14.891 1 65.5 43 TYR B O 1
ATOM 1557 N N . PRO B 1 44 ? 26.953 12.188 17.188 1 64.38 44 PRO B N 1
ATOM 1558 C CA . PRO B 1 44 ? 27.266 13.609 17.344 1 64.38 44 PRO B CA 1
ATOM 1559 C C . PRO B 1 44 ? 28.234 14.117 16.266 1 64.38 44 PRO B C 1
ATOM 1561 O O . PRO B 1 44 ? 28.141 15.273 15.844 1 64.38 44 PRO B O 1
ATOM 1564 N N . THR B 1 45 ? 29.078 13.43 15.805 1 66.12 45 THR B N 1
ATOM 1565 C CA . THR B 1 45 ? 30.047 13.93 14.844 1 66.12 45 THR B CA 1
ATOM 1566 C C . THR B 1 45 ? 29.703 13.469 13.43 1 66.12 45 THR B C 1
ATOM 1568 O O . THR B 1 45 ? 30.531 13.516 12.523 1 66.12 45 THR B O 1
ATOM 1571 N N . ASP B 1 46 ? 28.469 13.164 13.305 1 62.53 46 ASP B N 1
ATOM 1572 C CA . ASP B 1 46 ? 28.078 12.656 11.992 1 62.53 46 ASP B CA 1
ATOM 1573 C C . ASP B 1 46 ? 28 13.781 10.969 1 62.53 46 ASP B C 1
ATOM 1575 O O . ASP B 1 46 ? 27.391 14.82 11.211 1 62.53 46 ASP B O 1
ATOM 1579 N N . PRO B 1 47 ? 28.844 13.703 9.969 1 64.88 47 PRO B N 1
ATOM 1580 C CA . PRO B 1 47 ? 28.828 14.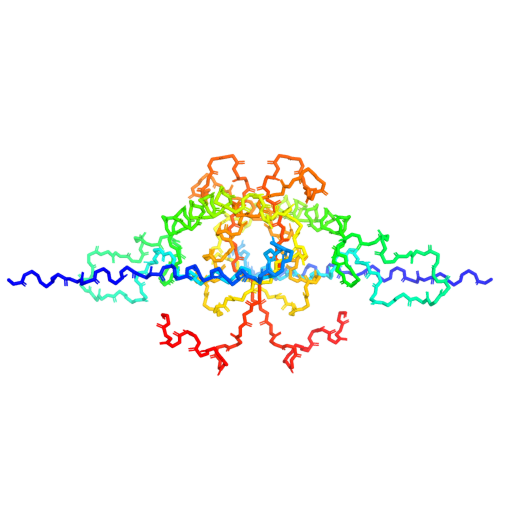75 8.945 1 64.88 47 PRO B CA 1
ATOM 1581 C C . PRO B 1 47 ? 27.453 14.914 8.305 1 64.88 47 PRO B C 1
ATOM 1583 O O . PRO B 1 47 ? 27.172 15.945 7.684 1 64.88 47 PRO B O 1
ATOM 1586 N N . ASN B 1 48 ? 26.656 13.875 8.406 1 61.72 48 ASN B N 1
ATOM 1587 C CA . ASN B 1 48 ? 25.312 13.984 7.836 1 61.72 48 ASN B CA 1
ATOM 1588 C C . ASN B 1 48 ? 24.281 14.359 8.898 1 61.72 48 ASN B C 1
ATOM 1590 O O . ASN B 1 48 ? 24.18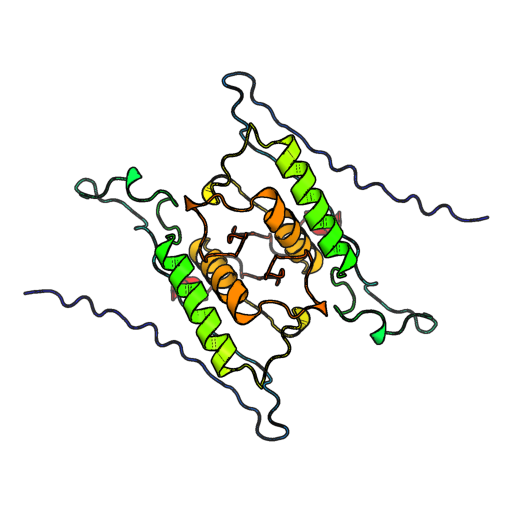8 13.711 9.938 1 61.72 48 ASN B O 1
ATOM 1594 N N . SER B 1 49 ? 23.719 15.555 8.742 1 65.12 49 SER B N 1
ATOM 1595 C CA . SER B 1 49 ? 22.719 16.031 9.688 1 65.12 49 SER B CA 1
ATOM 1596 C C . SER B 1 49 ? 21.344 15.422 9.391 1 65.12 49 SER B C 1
ATOM 1598 O O . SER B 1 49 ? 21.188 14.703 8.406 1 65.12 49 SER B O 1
ATOM 1600 N N . LYS B 1 50 ? 20.422 15.445 10.359 1 65.31 50 LYS B N 1
ATOM 1601 C CA . LYS B 1 50 ? 19.047 14.984 10.219 1 65.31 50 LYS B CA 1
ATOM 1602 C C . LYS B 1 50 ? 18.438 15.469 8.906 1 65.31 50 LYS B C 1
ATOM 1604 O O . LYS B 1 50 ? 17.609 14.773 8.312 1 65.31 50 LYS B O 1
ATOM 1609 N N . ASP B 1 51 ? 18.922 16.625 8.414 1 68.88 51 ASP B N 1
ATOM 1610 C CA . ASP B 1 51 ? 18.406 17.234 7.195 1 68.88 51 ASP B CA 1
ATOM 1611 C C . ASP B 1 51 ? 18.828 16.438 5.961 1 68.88 51 ASP B C 1
ATOM 1613 O O . ASP B 1 51 ? 18.234 16.578 4.891 1 68.88 51 ASP B O 1
ATOM 1617 N N . SER B 1 52 ? 19.797 15.562 6.281 1 68.62 52 SER B N 1
ATOM 1618 C CA . SER B 1 52 ? 20.297 14.75 5.18 1 68.62 52 SER B CA 1
ATOM 1619 C C . SER B 1 52 ? 19.359 13.586 4.871 1 68.62 52 SER B C 1
ATOM 1621 O O . SER B 1 52 ? 19.5 12.93 3.838 1 68.62 52 SER B O 1
ATOM 1623 N N . TRP B 1 53 ? 18.328 13.5 5.715 1 71.5 53 TRP B N 1
ATOM 1624 C CA . TRP B 1 53 ? 17.406 12.375 5.57 1 71.5 53 TRP B CA 1
ATOM 1625 C C . TRP B 1 53 ? 15.953 12.852 5.566 1 71.5 53 TRP B C 1
ATOM 1627 O O . TRP B 1 53 ? 15.234 12.672 6.551 1 71.5 53 TRP B O 1
ATOM 1637 N N . PRO B 1 54 ? 15.586 13.344 4.395 1 71.81 54 PRO B N 1
ATOM 1638 C CA . PRO B 1 54 ? 14.242 13.938 4.32 1 71.81 54 PRO B CA 1
ATOM 1639 C C . PRO B 1 54 ? 13.141 12.945 4.695 1 71.81 54 PRO B C 1
ATOM 1641 O O . PRO B 1 54 ? 12.062 13.352 5.129 1 71.81 54 PRO B O 1
ATOM 1644 N N . GLU B 1 55 ? 13.406 11.609 4.59 1 75.94 55 GLU B N 1
ATOM 1645 C CA . GLU B 1 55 ? 12.398 10.602 4.914 1 75.94 55 GLU B CA 1
ATOM 1646 C C . GLU B 1 55 ? 12.297 10.391 6.422 1 75.94 55 GLU B C 1
ATOM 1648 O O . GLU B 1 55 ? 11.305 9.844 6.914 1 75.94 55 GLU B O 1
ATOM 1653 N N . GLY B 1 56 ? 13.375 10.859 7.117 1 75.56 56 GLY B N 1
ATOM 1654 C CA . GLY B 1 56 ? 13.453 10.586 8.539 1 75.56 56 GLY B CA 1
ATOM 1655 C C . GLY B 1 56 ? 14.414 9.461 8.883 1 75.56 56 GLY B C 1
ATOM 1656 O O . GLY B 1 56 ? 14.656 8.578 8.062 1 75.56 56 GLY B O 1
ATOM 1657 N N . LEU B 1 57 ? 14.922 9.508 10.094 1 71.94 57 LEU B N 1
ATOM 1658 C CA . LEU B 1 57 ? 15.883 8.508 10.555 1 71.94 57 LEU B CA 1
ATOM 1659 C C . LEU B 1 57 ? 15.25 7.121 10.594 1 71.94 57 LEU B C 1
ATOM 1661 O O . LEU B 1 57 ? 14.109 6.965 11.031 1 71.94 57 LEU B O 1
ATOM 1665 N N . GLY B 1 58 ? 15.914 6.113 10.047 1 77.06 58 GLY B N 1
ATOM 1666 C CA . GLY B 1 58 ? 15.469 4.73 10.078 1 77.06 58 GLY B CA 1
ATOM 1667 C C . GLY B 1 58 ? 14.469 4.402 8.992 1 77.06 58 GLY B C 1
ATOM 1668 O O . GLY B 1 58 ? 14.117 3.236 8.789 1 77.06 58 GLY B O 1
ATOM 1669 N N . LYS B 1 59 ? 14.094 5.387 8.242 1 84.5 59 LYS B N 1
ATOM 1670 C CA . LYS B 1 59 ? 13.102 5.188 7.191 1 84.5 59 LYS B CA 1
ATOM 1671 C C . LYS B 1 59 ? 13.766 4.785 5.875 1 84.5 59 LYS B C 1
ATOM 1673 O O . LYS B 1 59 ? 14.953 5.035 5.672 1 84.5 59 LYS B O 1
ATOM 1678 N N . LEU B 1 60 ? 12.992 4.062 5.082 1 89.19 60 LEU B N 1
ATOM 1679 C CA . LEU B 1 60 ? 13.461 3.752 3.738 1 89.19 60 LEU B CA 1
ATOM 1680 C C . LEU B 1 60 ? 13.672 5.023 2.926 1 89.19 60 LEU B C 1
ATOM 1682 O O . LEU B 1 60 ? 12.812 5.91 2.918 1 89.19 60 LEU B O 1
ATOM 1686 N N . THR B 1 61 ? 14.82 5.207 2.365 1 89.94 61 THR B N 1
ATOM 1687 C CA . THR B 1 61 ? 15.117 6.367 1.532 1 89.94 61 THR B CA 1
ATOM 1688 C C . THR B 1 61 ? 14.422 6.254 0.18 1 89.94 61 THR B C 1
ATOM 1690 O O . THR B 1 61 ? 13.898 5.195 -0.168 1 89.94 61 THR B O 1
ATOM 1693 N N . LEU B 1 62 ? 14.414 7.332 -0.536 1 92.25 62 LEU B N 1
ATOM 1694 C CA . LEU B 1 62 ? 13.875 7.289 -1.892 1 92.25 62 LEU B CA 1
ATOM 1695 C C . LEU B 1 62 ? 14.648 6.297 -2.752 1 92.25 62 LEU B C 1
ATOM 1697 O O . LEU B 1 62 ? 14.055 5.566 -3.551 1 92.25 62 LEU B O 1
ATOM 1701 N N . ILE B 1 63 ? 15.938 6.301 -2.576 1 91.44 63 ILE B N 1
ATOM 1702 C CA . ILE B 1 63 ? 16.766 5.34 -3.297 1 91.44 63 ILE B CA 1
ATOM 1703 C C . ILE B 1 63 ? 16.328 3.918 -2.945 1 91.44 63 ILE B C 1
ATOM 1705 O O . ILE B 1 63 ? 16.203 3.064 -3.828 1 91.44 63 ILE B O 1
ATOM 1709 N N . GLY B 1 64 ? 16.125 3.641 -1.658 1 91 64 GLY B N 1
ATOM 1710 C CA . GLY B 1 64 ? 15.641 2.338 -1.225 1 91 64 GLY B CA 1
ATOM 1711 C C . GLY B 1 64 ? 14.312 1.961 -1.844 1 91 64 GLY B C 1
ATOM 1712 O O . GLY B 1 64 ? 14.109 0.814 -2.248 1 91 64 GLY B O 1
ATOM 1713 N N . LYS B 1 65 ? 13.469 2.883 -1.927 1 95.69 65 LYS B N 1
ATOM 1714 C CA . LYS B 1 65 ? 12.172 2.652 -2.553 1 95.69 65 LYS B CA 1
ATOM 1715 C C . LYS B 1 65 ? 12.328 2.307 -4.031 1 95.69 65 LYS B C 1
ATOM 1717 O O . LYS B 1 65 ? 11.695 1.37 -4.527 1 95.69 65 LYS B O 1
ATOM 1722 N N . LYS B 1 66 ? 13.125 3.033 -4.723 1 95.69 66 LYS B N 1
ATOM 1723 C CA . LYS B 1 66 ? 13.367 2.789 -6.141 1 95.69 66 LYS B CA 1
ATOM 1724 C C . LYS B 1 66 ? 14 1.416 -6.355 1 95.69 66 LYS B C 1
ATOM 1726 O O . LYS B 1 66 ? 13.68 0.727 -7.328 1 95.69 66 LYS B O 1
ATOM 1731 N N . GLN B 1 67 ? 14.875 1.073 -5.445 1 93.5 67 GLN B N 1
ATOM 1732 C CA . GLN B 1 67 ? 15.5 -0.242 -5.52 1 93.5 67 GLN B CA 1
ATOM 1733 C C . GLN B 1 67 ? 14.461 -1.354 -5.375 1 93.5 67 GLN B C 1
ATOM 1735 O O . GLN B 1 67 ? 14.492 -2.336 -6.117 1 93.5 67 GLN B O 1
ATOM 1740 N N . GLN B 1 68 ? 13.617 -1.227 -4.457 1 94 68 GLN B N 1
ATOM 1741 C CA . GLN B 1 68 ? 12.578 -2.229 -4.254 1 94 68 GLN B CA 1
ATOM 1742 C C . GLN B 1 68 ? 11.625 -2.287 -5.445 1 94 68 GLN B C 1
ATOM 1744 O O . GLN B 1 68 ? 11.195 -3.369 -5.848 1 94 68 GLN B O 1
ATOM 1749 N N . TYR B 1 69 ? 11.297 -1.162 -6.008 1 96.69 69 TYR B N 1
ATOM 1750 C CA . TYR B 1 69 ? 10.469 -1.121 -7.203 1 96.69 69 TYR B CA 1
ATOM 1751 C C . TYR B 1 69 ? 11.141 -1.837 -8.367 1 96.69 69 TYR B C 1
ATOM 1753 O O . TYR B 1 69 ? 10.508 -2.617 -9.078 1 96.69 69 TYR B O 1
ATOM 1761 N N . ALA B 1 70 ? 12.414 -1.572 -8.508 1 95.25 70 ALA B N 1
ATOM 1762 C CA . ALA B 1 70 ? 13.172 -2.242 -9.562 1 95.25 70 ALA B CA 1
ATOM 1763 C C . ALA B 1 70 ? 13.188 -3.754 -9.352 1 95.25 70 ALA B C 1
ATOM 1765 O O . ALA B 1 70 ? 13.055 -4.52 -10.305 1 95.25 70 ALA B O 1
ATOM 1766 N N . LEU B 1 71 ? 13.398 -4.105 -8.141 1 92.25 71 LEU B N 1
ATOM 1767 C CA . LEU B 1 71 ? 13.344 -5.527 -7.836 1 92.25 71 LEU B CA 1
ATOM 1768 C C . LEU B 1 71 ? 11.977 -6.105 -8.195 1 92.25 71 LEU B C 1
ATOM 1770 O O . LEU B 1 71 ? 11.883 -7.207 -8.734 1 92.25 71 LEU B O 1
ATOM 1774 N N . GLY B 1 72 ? 10.961 -5.336 -7.875 1 93 72 GLY B N 1
ATOM 1775 C 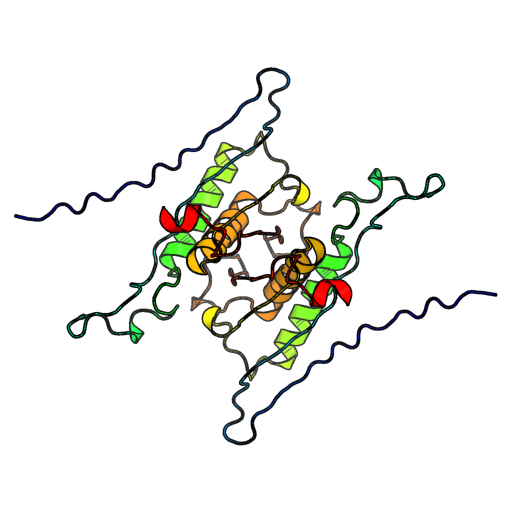CA . GLY B 1 72 ? 9.625 -5.754 -8.266 1 93 72 GLY B CA 1
ATOM 1776 C C . GLY B 1 72 ? 9.477 -5.953 -9.766 1 93 72 GLY B C 1
ATOM 1777 O O . GLY B 1 72 ? 8.852 -6.922 -10.203 1 93 72 GLY B O 1
ATOM 1778 N N . LYS B 1 73 ? 9.992 -5.066 -10.547 1 95.44 73 LYS B N 1
ATOM 1779 C CA . LYS B 1 73 ? 9.953 -5.191 -12 1 95.44 73 LYS B CA 1
ATOM 1780 C C . LYS B 1 73 ? 10.672 -6.461 -12.461 1 95.44 73 LYS B C 1
ATOM 1782 O O . LYS B 1 73 ? 10.18 -7.172 -13.336 1 95.44 73 LYS B O 1
ATOM 1787 N N . PHE B 1 74 ? 11.797 -6.723 -11.891 1 91.88 74 PHE B N 1
ATOM 1788 C CA . PHE B 1 74 ? 12.562 -7.918 -12.211 1 91.88 74 PHE B CA 1
ATOM 1789 C C . PHE B 1 74 ? 11.758 -9.172 -11.922 1 91.88 74 PHE B C 1
ATOM 1791 O O . PHE B 1 74 ? 11.672 -10.07 -12.766 1 91.88 74 PHE B O 1
ATOM 1798 N N . LEU B 1 75 ? 11.125 -9.242 -10.727 1 88.38 75 LEU B N 1
ATOM 1799 C CA . LEU B 1 75 ? 10.32 -10.398 -10.336 1 88.38 75 LEU B CA 1
ATOM 1800 C C . LEU B 1 75 ? 9.141 -10.586 -11.273 1 88.38 75 LEU B C 1
ATOM 1802 O O . LEU B 1 75 ? 8.781 -11.719 -11.609 1 88.38 75 LEU B O 1
ATOM 1806 N N . ARG B 1 76 ? 8.555 -9.438 -11.617 1 92.5 76 ARG B N 1
ATOM 1807 C CA . ARG B 1 76 ? 7.453 -9.5 -12.578 1 92.5 76 ARG B CA 1
ATOM 1808 C C . ARG B 1 76 ? 7.898 -10.156 -13.875 1 92.5 76 ARG B C 1
ATOM 1810 O O . ARG B 1 76 ? 7.199 -11.023 -14.414 1 92.5 76 ARG B O 1
ATOM 1817 N N . SER B 1 77 ? 8.969 -9.742 -14.391 1 91.88 77 SER B N 1
ATOM 1818 C CA . SER B 1 77 ? 9.492 -10.297 -15.633 1 91.88 77 SER B CA 1
ATOM 1819 C C . SER B 1 77 ? 9.844 -11.773 -15.477 1 91.88 77 SER B C 1
ATOM 1821 O O . SER B 1 77 ? 9.547 -12.586 -16.344 1 91.88 77 SER B O 1
ATOM 1823 N N . ARG B 1 78 ? 10.391 -12.141 -14.43 1 86.69 78 ARG B N 1
ATOM 1824 C CA . ARG B 1 78 ? 10.875 -13.492 -14.172 1 86.69 78 ARG B CA 1
ATOM 1825 C C . ARG B 1 78 ? 9.711 -14.469 -14.008 1 86.69 78 ARG B C 1
ATOM 1827 O O . ARG B 1 78 ? 9.812 -15.633 -14.414 1 86.69 78 ARG B O 1
ATOM 1834 N N . TYR B 1 79 ? 8.617 -13.961 -13.43 1 86.94 79 TYR B N 1
ATOM 1835 C CA . TYR B 1 79 ? 7.543 -14.875 -13.055 1 86.94 79 TYR B CA 1
ATOM 1836 C C . TYR B 1 79 ? 6.285 -14.602 -13.875 1 86.94 79 TYR B C 1
ATOM 1838 O O . TYR B 1 79 ? 5.188 -15.008 -13.492 1 86.94 79 TYR B O 1
ATOM 1846 N N . GLN B 1 80 ? 6.359 -13.867 -14.93 1 87.25 80 GLN B N 1
ATOM 1847 C CA . GLN B 1 80 ? 5.219 -13.406 -15.727 1 87.25 80 GLN B CA 1
ATOM 1848 C C . GLN B 1 80 ? 4.352 -14.586 -16.156 1 87.25 80 GLN B C 1
ATOM 1850 O O . GLN B 1 80 ? 3.131 -14.445 -16.281 1 87.25 80 GLN B O 1
ATOM 1855 N N . ASP B 1 81 ? 4.867 -15.758 -16.328 1 85.19 81 ASP B N 1
ATOM 1856 C CA . ASP B 1 81 ? 4.125 -16.922 -16.797 1 85.19 81 ASP B CA 1
ATOM 1857 C C . ASP B 1 81 ? 3.439 -17.656 -15.648 1 85.19 81 ASP B C 1
ATOM 1859 O O . ASP B 1 81 ? 2.609 -18.531 -15.875 1 85.19 81 ASP B O 1
ATOM 1863 N N . PHE B 1 82 ? 3.75 -17.219 -14.461 1 82.44 82 PHE B N 1
ATOM 1864 C CA . PHE B 1 82 ? 3.273 -17.969 -13.297 1 82.44 82 PHE B CA 1
ATOM 1865 C C . PHE B 1 82 ? 2.301 -17.125 -12.477 1 82.44 82 PHE B C 1
ATOM 1867 O O . PHE B 1 82 ? 1.618 -17.641 -11.594 1 82.44 82 PHE B O 1
ATOM 1874 N N . ILE B 1 83 ? 2.207 -15.766 -12.898 1 83 83 ILE B N 1
ATOM 1875 C CA . ILE B 1 83 ? 1.35 -14.922 -12.07 1 83 83 ILE B CA 1
ATOM 1876 C C . ILE B 1 83 ? 0.285 -14.258 -12.945 1 83 83 ILE B C 1
ATOM 1878 O O . ILE B 1 83 ? 0.508 -14.023 -14.133 1 83 83 ILE B O 1
ATOM 1882 N N . THR B 1 84 ? -1.019 -13.914 -12.477 1 83.06 84 THR B N 1
ATOM 1883 C CA . THR B 1 84 ? -2.107 -13.266 -13.195 1 83.06 84 THR B CA 1
ATOM 1884 C C . THR B 1 84 ? -2.299 -11.836 -12.711 1 83.06 84 THR B C 1
ATOM 1886 O O . THR B 1 84 ? -3.143 -11.102 -13.242 1 83.06 84 THR B O 1
ATOM 1889 N N . THR B 1 85 ? -1.726 -11.258 -11.836 1 88.44 85 THR B N 1
ATOM 1890 C CA . THR B 1 85 ? -1.802 -9.945 -11.195 1 88.44 85 THR B CA 1
ATOM 1891 C C . THR B 1 85 ? -3.062 -9.836 -10.344 1 88.44 85 THR B C 1
ATOM 1893 O O . THR B 1 85 ? -3.438 -8.742 -9.922 1 88.44 85 THR B O 1
ATOM 1896 N N . ASN B 1 86 ? -3.854 -10.938 -10.242 1 89.25 86 ASN B N 1
ATOM 1897 C CA . ASN B 1 86 ? -4.953 -10.969 -9.281 1 89.25 86 ASN B CA 1
ATOM 1898 C C . ASN B 1 86 ? -4.465 -10.68 -7.867 1 89.25 86 ASN B C 1
ATOM 1900 O O . ASN B 1 86 ? -3.664 -11.43 -7.312 1 89.25 86 ASN B O 1
ATOM 1904 N N . PRO B 1 87 ? -4.961 -9.523 -7.371 1 89.38 87 PRO B N 1
ATOM 1905 C CA . PRO B 1 87 ? -4.441 -9.148 -6.055 1 89.38 87 PRO B CA 1
ATOM 1906 C C . PRO B 1 87 ? -4.789 -10.164 -4.969 1 89.38 87 PRO B C 1
ATOM 1908 O O . PRO B 1 87 ? -4.203 -10.133 -3.883 1 89.38 87 PRO B O 1
ATOM 1911 N N . ASN B 1 88 ? -5.688 -11.086 -5.27 1 84.06 88 ASN B N 1
ATOM 1912 C CA . ASN B 1 88 ? -6.141 -12.031 -4.254 1 84.06 88 ASN B CA 1
ATOM 1913 C C . ASN B 1 88 ? -5.309 -13.312 -4.27 1 84.06 88 ASN B C 1
ATOM 1915 O O . ASN B 1 88 ? -5.48 -14.18 -3.406 1 84.06 88 ASN B O 1
ATOM 1919 N N . GLU B 1 89 ? -4.41 -13.422 -5.164 1 83.5 89 GLU B N 1
ATOM 1920 C CA . GLU B 1 89 ? -3.65 -14.672 -5.27 1 83.5 89 GLU B CA 1
ATOM 1921 C C . GLU B 1 89 ? -2.344 -14.586 -4.484 1 83.5 89 GLU B C 1
ATOM 1923 O O . GLU B 1 89 ? -1.584 -15.555 -4.426 1 83.5 89 GLU B O 1
ATOM 1928 N N . VAL B 1 90 ? -2.043 -13.422 -3.918 1 84 90 VAL B N 1
ATOM 1929 C CA . VAL B 1 90 ? -0.773 -13.211 -3.23 1 84 90 VAL B CA 1
ATOM 1930 C C . VAL B 1 90 ? -1.028 -12.883 -1.762 1 84 90 VAL B C 1
ATOM 1932 O O . VAL B 1 90 ? -1.953 -12.133 -1.439 1 84 90 VAL B O 1
ATOM 1935 N N . LEU B 1 91 ? -0.283 -13.562 -0.934 1 85.12 91 LEU B N 1
ATOM 1936 C CA . LEU B 1 91 ? -0.255 -13.25 0.492 1 85.12 91 LEU B CA 1
ATOM 1937 C C . LEU B 1 91 ? 1.074 -12.617 0.885 1 85.12 91 LEU B C 1
ATOM 1939 O O . LEU B 1 91 ? 2.141 -13.148 0.566 1 85.12 91 LEU B O 1
ATOM 1943 N N . VAL B 1 92 ? 1.001 -11.531 1.535 1 87.94 92 VAL B N 1
ATOM 1944 C CA . VAL B 1 92 ? 2.205 -10.773 1.849 1 87.94 92 VAL B CA 1
ATOM 1945 C C . VAL B 1 92 ? 2.299 -10.547 3.357 1 87.94 92 VAL B C 1
ATOM 1947 O O . VAL B 1 92 ? 1.353 -10.062 3.979 1 87.94 92 VAL B O 1
ATOM 1950 N N . ASN B 1 93 ? 3.471 -10.93 3.938 1 84.12 93 ASN B N 1
ATOM 1951 C CA . ASN B 1 93 ? 3.807 -10.648 5.332 1 84.12 93 ASN B CA 1
ATOM 1952 C C . ASN B 1 93 ? 5.094 -9.836 5.445 1 84.12 93 ASN B C 1
ATOM 1954 O O . ASN B 1 93 ? 6.094 -10.156 4.797 1 84.12 93 ASN B O 1
ATOM 1958 N N . SER B 1 94 ? 4.941 -8.75 6.203 1 84.31 94 SER B N 1
ATOM 1959 C CA . SER B 1 94 ? 6.094 -7.891 6.453 1 84.31 94 SER B CA 1
ATOM 1960 C C . SER B 1 94 ? 6.371 -7.762 7.949 1 84.31 94 SER B C 1
ATOM 1962 O O . SER B 1 94 ? 5.543 -8.148 8.773 1 84.31 94 SER B O 1
ATOM 1964 N N . SER B 1 95 ? 7.586 -7.32 8.312 1 81.5 95 SER B N 1
ATOM 1965 C CA . SER B 1 95 ? 7.789 -6.789 9.656 1 81.5 95 SER B CA 1
ATOM 1966 C C . SER B 1 95 ? 6.996 -5.508 9.875 1 81.5 95 SER B C 1
ATOM 1968 O O . SER B 1 95 ? 6.672 -4.801 8.922 1 81.5 95 SER B O 1
ATOM 1970 N N . ALA B 1 96 ? 6.75 -5.195 11.117 1 83.69 96 ALA B N 1
ATOM 1971 C CA . ALA B 1 96 ? 5.945 -4.02 11.438 1 83.69 96 ALA B CA 1
ATOM 1972 C C . ALA B 1 96 ? 6.75 -2.738 11.25 1 83.69 96 ALA B C 1
ATOM 1974 O O . ALA B 1 96 ? 6.188 -1.64 11.25 1 83.69 96 ALA B O 1
ATOM 1975 N N . ALA B 1 97 ? 8.023 -2.848 11.078 1 84.81 97 ALA B N 1
ATOM 1976 C CA . ALA B 1 97 ? 8.852 -1.656 10.891 1 84.81 97 ALA B CA 1
ATOM 1977 C C . ALA B 1 97 ? 8.453 -0.904 9.625 1 84.81 97 ALA B C 1
ATOM 1979 O O . ALA B 1 97 ? 8.219 -1.515 8.578 1 84.81 97 ALA B O 1
ATOM 1980 N N . ASP B 1 98 ? 8.453 0.409 9.672 1 88 98 ASP B N 1
ATOM 1981 C CA . ASP B 1 98 ? 8.047 1.237 8.547 1 88 98 ASP B CA 1
ATOM 1982 C C . ASP B 1 98 ? 8.875 0.921 7.305 1 88 98 ASP B C 1
AT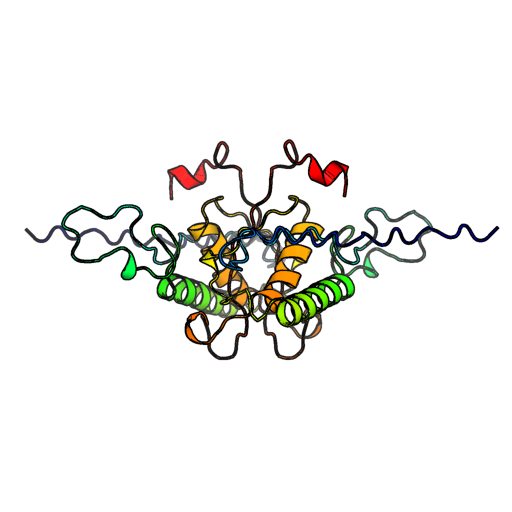OM 1984 O O . ASP B 1 98 ? 8.344 0.865 6.191 1 88 98 ASP B O 1
ATOM 1988 N N . ARG B 1 99 ? 10.133 0.773 7.512 1 87.69 99 ARG B N 1
ATOM 1989 C CA . ARG B 1 99 ? 11.023 0.542 6.375 1 87.69 99 ARG B CA 1
ATOM 1990 C C . ARG B 1 99 ? 10.68 -0.769 5.676 1 87.69 99 ARG B C 1
ATOM 1992 O O . ARG B 1 99 ? 10.781 -0.868 4.449 1 87.69 99 ARG B O 1
ATOM 1999 N N . CYS B 1 100 ? 10.195 -1.793 6.375 1 87.25 100 CYS B N 1
ATOM 2000 C CA . CYS B 1 100 ? 9.844 -3.08 5.785 1 87.25 100 CYS B CA 1
ATOM 2001 C C . CYS B 1 100 ? 8.484 -3.014 5.098 1 87.25 100 CYS B C 1
ATOM 2003 O O . CYS B 1 100 ? 8.312 -3.549 4.004 1 87.25 100 CYS B O 1
ATOM 2005 N N . LEU B 1 101 ? 7.594 -2.324 5.797 1 90.88 101 LEU B N 1
ATOM 2006 C CA . LEU B 1 101 ? 6.281 -2.127 5.188 1 90.88 101 LEU B CA 1
ATOM 2007 C C . LEU B 1 101 ? 6.402 -1.358 3.877 1 90.88 101 LEU B C 1
ATOM 2009 O O . LEU B 1 101 ? 5.816 -1.75 2.865 1 90.88 101 LEU B O 1
ATOM 2013 N N . THR B 1 102 ? 7.184 -0.359 3.881 1 94.06 102 THR B N 1
ATOM 2014 C CA . THR B 1 102 ? 7.395 0.478 2.705 1 94.06 102 THR B CA 1
ATOM 2015 C C . THR B 1 102 ? 8.141 -0.294 1.62 1 94.06 102 THR B C 1
ATOM 2017 O O . THR B 1 102 ? 7.828 -0.165 0.434 1 94.06 102 THR B O 1
ATOM 2020 N N . SER B 1 103 ? 9.109 -1.124 2.02 1 92.12 103 SER B N 1
ATOM 2021 C CA . SER B 1 103 ? 9.82 -1.97 1.069 1 92.12 103 SER B CA 1
ATOM 2022 C C . SER B 1 103 ? 8.875 -2.945 0.378 1 92.12 103 SER B C 1
ATOM 2024 O O . SER B 1 103 ? 8.906 -3.092 -0.846 1 92.12 103 SER B O 1
ATOM 2026 N N . ALA B 1 104 ? 8.039 -3.521 1.155 1 92.75 104 ALA B N 1
ATOM 2027 C CA . ALA B 1 104 ? 7.078 -4.473 0.604 1 92.75 104 ALA B CA 1
ATOM 2028 C C . ALA B 1 104 ? 6.121 -3.785 -0.365 1 92.75 104 ALA B C 1
ATOM 2030 O O . ALA B 1 104 ? 5.855 -4.297 -1.454 1 92.75 104 ALA B O 1
ATOM 2031 N N . ALA B 1 105 ? 5.652 -2.664 0.036 1 95.94 105 ALA B N 1
ATOM 2032 C CA . ALA B 1 105 ? 4.703 -1.929 -0.792 1 95.94 105 ALA B CA 1
ATOM 2033 C C . ALA B 1 105 ? 5.34 -1.5 -2.111 1 95.94 105 ALA B C 1
ATOM 2035 O O . ALA B 1 105 ? 4.727 -1.635 -3.174 1 95.94 105 ALA B O 1
ATOM 2036 N N . ALA B 1 106 ? 6.527 -0.993 -2.047 1 96.62 106 ALA B N 1
ATOM 2037 C CA . ALA B 1 106 ? 7.227 -0.55 -3.248 1 96.62 106 ALA B CA 1
ATOM 2038 C C . ALA B 1 106 ? 7.492 -1.72 -4.191 1 96.62 106 ALA B C 1
ATOM 2040 O O . ALA B 1 106 ? 7.312 -1.598 -5.406 1 96.62 106 ALA B O 1
ATOM 2041 N N . ASN B 1 107 ? 7.918 -2.785 -3.664 1 94.56 107 ASN B N 1
ATOM 2042 C CA . ASN B 1 107 ? 8.156 -3.979 -4.465 1 94.56 107 ASN B CA 1
ATOM 2043 C C . ASN B 1 107 ? 6.887 -4.445 -5.172 1 94.56 107 ASN B C 1
ATOM 2045 O O . ASN B 1 107 ? 6.891 -4.672 -6.383 1 94.56 107 ASN B O 1
ATOM 2049 N N . LEU B 1 108 ? 5.809 -4.52 -4.41 1 95.62 108 LEU B N 1
ATOM 2050 C CA . LEU B 1 108 ? 4.543 -5.039 -4.918 1 95.62 108 LEU B CA 1
ATOM 2051 C C . LEU B 1 108 ? 3.971 -4.129 -5.996 1 95.62 108 LEU B C 1
ATOM 2053 O O . LEU B 1 108 ? 3.271 -4.594 -6.902 1 95.62 108 LEU B O 1
ATOM 2057 N N . ALA B 1 109 ? 4.262 -2.861 -5.891 1 97.38 109 ALA B N 1
ATOM 2058 C CA . ALA B 1 109 ? 3.74 -1.907 -6.863 1 97.38 109 ALA B CA 1
ATOM 2059 C C . ALA B 1 109 ? 4.18 -2.271 -8.281 1 97.38 109 ALA B C 1
ATOM 2061 O O . ALA B 1 109 ? 3.428 -2.078 -9.234 1 97.38 109 ALA B O 1
ATOM 2062 N N . ALA B 1 110 ? 5.355 -2.83 -8.422 1 96.56 110 ALA B N 1
ATOM 2063 C CA . ALA B 1 110 ? 5.84 -3.24 -9.734 1 96.56 110 ALA B CA 1
ATOM 2064 C C . ALA B 1 110 ? 5.566 -4.723 -9.984 1 96.56 110 ALA B C 1
ATOM 2066 O O . ALA B 1 110 ? 5.141 -5.105 -11.07 1 96.56 110 ALA B O 1
ATOM 2067 N N . PHE B 1 111 ? 5.738 -5.516 -9.016 1 93.88 111 PHE B N 1
ATOM 2068 C CA . PHE B 1 111 ? 5.605 -6.965 -9.133 1 93.88 111 PHE B CA 1
ATOM 2069 C C . PHE B 1 111 ? 4.18 -7.344 -9.508 1 93.88 111 PHE B C 1
ATOM 2071 O O . PHE B 1 111 ? 3.961 -8.234 -10.328 1 93.88 111 PHE B O 1
ATOM 2078 N N . TYR B 1 112 ? 3.217 -6.578 -8.922 1 95.56 112 TYR B N 1
ATOM 2079 C CA . TYR B 1 112 ? 1.811 -6.898 -9.141 1 95.56 112 TYR B CA 1
ATOM 2080 C C . TYR B 1 112 ? 1.062 -5.699 -9.711 1 95.56 112 TYR B C 1
ATOM 2082 O O . TYR B 1 112 ? -0.092 -5.453 -9.352 1 95.56 112 TYR B O 1
ATOM 2090 N N . ALA B 1 113 ? 1.767 -4.977 -10.531 1 96.62 113 ALA B N 1
ATOM 2091 C CA . ALA B 1 113 ? 1.05 -3.953 -11.281 1 96.62 113 ALA B CA 1
ATOM 2092 C C . ALA B 1 113 ? -0.166 -4.543 -11.992 1 96.62 113 ALA B C 1
ATOM 2094 O O . ALA B 1 113 ? -0.107 -5.656 -12.516 1 96.62 113 ALA B O 1
ATOM 2095 N N . PRO B 1 114 ? -1.27 -3.836 -12.008 1 96.5 114 PRO B N 1
ATOM 2096 C CA . PRO B 1 114 ? -2.543 -4.422 -12.43 1 96.5 114 PRO B CA 1
ATOM 2097 C C . PRO B 1 114 ? -2.648 -4.566 -13.953 1 96.5 114 PRO B C 1
ATOM 2099 O O . PRO B 1 114 ? -2.158 -3.711 -14.688 1 96.5 114 PRO B O 1
ATOM 2102 N N . GLU B 1 115 ? -3.281 -5.648 -14.32 1 94.69 115 GLU B N 1
ATOM 2103 C CA . GLU B 1 115 ? -3.914 -5.676 -15.633 1 94.69 115 GLU B CA 1
ATOM 2104 C C . GLU B 1 115 ? -5.152 -4.785 -15.672 1 94.69 115 GLU B C 1
ATOM 2106 O O . GLU B 1 115 ? -5.609 -4.309 -14.625 1 94.69 115 GLU B O 1
ATOM 2111 N N . GLU B 1 116 ? -5.68 -4.586 -16.797 1 94.81 116 GLU B N 1
ATOM 2112 C CA . GLU B 1 116 ? -6.766 -3.633 -17.016 1 94.81 116 GLU B CA 1
ATOM 2113 C C . GLU B 1 116 ? -7.941 -3.916 -16.078 1 94.81 116 GLU B C 1
ATOM 2115 O O . GLU B 1 116 ? -8.508 -2.994 -15.484 1 94.81 116 GLU B O 1
ATOM 2120 N N . ARG B 1 117 ? -8.266 -5.125 -15.859 1 92.81 117 ARG B N 1
ATOM 2121 C CA . ARG B 1 117 ? -9.461 -5.508 -15.117 1 92.81 117 ARG B CA 1
ATOM 2122 C C . ARG B 1 117 ? -9.328 -5.152 -13.641 1 92.81 117 ARG B C 1
ATOM 2124 O O . ARG B 1 117 ? -10.32 -5.109 -12.914 1 92.81 117 ARG B O 1
ATOM 2131 N N . TRP B 1 118 ? -8.102 -4.891 -13.156 1 94.25 118 TRP B N 1
ATOM 2132 C CA . TRP B 1 118 ? -7.875 -4.648 -11.734 1 94.25 118 TRP B CA 1
ATOM 2133 C C . TRP B 1 118 ? -7.562 -3.178 -11.477 1 94.25 118 TRP B C 1
ATOM 2135 O O . TRP B 1 118 ? -7.387 -2.768 -10.328 1 94.25 118 TRP B O 1
ATOM 2145 N N . LYS B 1 119 ? -7.539 -2.381 -12.555 1 96.38 119 LYS B N 1
ATOM 2146 C CA . LYS B 1 119 ? -7.203 -0.969 -12.398 1 96.38 119 LYS B CA 1
ATOM 2147 C C . LYS B 1 119 ? -8.312 -0.213 -11.68 1 96.38 119 LYS B C 1
ATOM 2149 O O . LYS B 1 119 ? -9.492 -0.364 -12.016 1 96.38 119 LYS B O 1
ATOM 2154 N N . ILE B 1 120 ? -7.953 0.638 -10.75 1 96.69 120 ILE B N 1
ATOM 2155 C CA . ILE B 1 120 ? -8.953 1.383 -9.992 1 96.69 120 ILE B CA 1
ATOM 2156 C C . ILE B 1 120 ? -9.117 2.779 -10.586 1 96.69 120 ILE B C 1
ATOM 2158 O O . ILE B 1 120 ? -10.086 3.479 -10.281 1 96.69 120 ILE B O 1
ATOM 2162 N N . GLU B 1 121 ? -8.148 3.195 -11.297 1 96.44 121 GLU B N 1
ATOM 2163 C CA . GLU B 1 121 ? -8.125 4.5 -11.945 1 96.44 121 GLU B CA 1
ATOM 2164 C C . GLU B 1 121 ? -7.328 4.461 -13.25 1 96.44 121 GLU B C 1
ATOM 2166 O O . GLU B 1 121 ? -6.246 3.877 -13.297 1 96.44 121 GLU B O 1
ATOM 2171 N N . ASP B 1 122 ? -7.91 5.188 -14.172 1 93.19 122 ASP B N 1
ATOM 2172 C CA . ASP B 1 122 ? -7.203 5.242 -15.445 1 93.19 122 ASP B CA 1
ATOM 2173 C C . ASP B 1 122 ? -5.848 5.934 -15.297 1 93.19 122 ASP B C 1
ATOM 2175 O O . ASP B 1 122 ? -5.754 6.992 -14.672 1 93.19 122 ASP B O 1
ATOM 2179 N N . GLY B 1 123 ? -4.844 5.402 -15.75 1 93.44 123 GLY B N 1
ATOM 2180 C CA . GLY B 1 123 ? -3.518 5.996 -15.711 1 93.44 123 GLY B CA 1
ATOM 2181 C C . GLY B 1 123 ? -2.729 5.605 -14.477 1 93.44 123 GLY B C 1
ATOM 2182 O O . GLY B 1 123 ? -1.535 5.898 -14.375 1 93.44 123 GLY B O 1
ATOM 2183 N N . LEU B 1 124 ? -3.418 5.035 -13.531 1 97.06 124 LEU B N 1
ATOM 2184 C CA . LEU B 1 124 ? -2.73 4.566 -12.336 1 97.06 124 LEU B CA 1
ATOM 2185 C C . LEU B 1 124 ? -2.324 3.105 -12.477 1 97.06 124 LEU B C 1
ATOM 2187 O O . LEU B 1 124 ? -3.174 2.213 -12.445 1 97.06 124 LEU B O 1
ATOM 2191 N N . ASN B 1 125 ? -1.064 2.891 -12.703 1 97.06 125 ASN B N 1
ATOM 2192 C CA . ASN B 1 125 ? -0.566 1.524 -12.82 1 97.06 125 ASN B CA 1
ATOM 2193 C C . ASN B 1 125 ? -0.184 0.95 -11.461 1 97.06 125 ASN B C 1
ATOM 2195 O O . ASN B 1 125 ? 0.976 0.603 -11.234 1 97.06 125 ASN B O 1
ATOM 2199 N N . TRP B 1 126 ? -1.144 0.896 -10.641 1 98.19 126 TRP B N 1
ATOM 2200 C CA . TRP B 1 126 ? -0.993 0.396 -9.273 1 98.19 126 TRP B CA 1
ATOM 2201 C C . TRP B 1 126 ? -2.314 -0.156 -8.75 1 98.19 126 TRP B C 1
ATOM 2203 O O . TRP B 1 126 ? -3.387 0.326 -9.117 1 98.19 126 TRP B O 1
ATOM 2213 N N . GLN B 1 127 ? -2.225 -1.1 -7.914 1 97.81 127 GLN B N 1
ATOM 2214 C CA . GLN B 1 127 ? -3.383 -1.65 -7.219 1 97.81 127 GLN B CA 1
ATOM 2215 C C . GLN B 1 127 ? -3.051 -1.976 -5.766 1 97.81 127 GLN B C 1
ATOM 2217 O O . GLN B 1 127 ? -1.904 -2.295 -5.441 1 97.81 127 GLN B O 1
ATOM 2222 N N . PRO B 1 128 ? -4.043 -1.858 -4.895 1 96.69 128 PRO B N 1
ATOM 2223 C CA . PRO B 1 128 ? -3.787 -2.176 -3.488 1 96.69 128 PRO B CA 1
ATOM 2224 C C . PRO B 1 128 ? -3.717 -3.68 -3.227 1 96.69 128 PRO B C 1
ATOM 2226 O O . PRO B 1 128 ? -4.57 -4.434 -3.699 1 96.69 128 PRO B O 1
ATOM 2229 N N . ILE B 1 129 ? -2.709 -4.09 -2.564 1 94.56 129 ILE B N 1
ATOM 2230 C CA . ILE B 1 129 ? -2.531 -5.441 -2.049 1 94.56 129 ILE B CA 1
ATOM 2231 C C . ILE B 1 129 ? -2.314 -5.395 -0.539 1 94.56 129 ILE B C 1
ATOM 2233 O O . ILE B 1 129 ? -1.424 -4.691 -0.054 1 94.56 129 ILE B O 1
ATOM 2237 N N . PRO B 1 130 ? -3.189 -6.086 0.207 1 92.69 130 PRO B N 1
ATOM 2238 C CA . PRO B 1 130 ? -3.014 -6.035 1.66 1 92.69 130 PRO B CA 1
ATOM 2239 C C . PRO B 1 130 ? -1.655 -6.574 2.107 1 92.69 130 PRO B C 1
ATOM 2241 O O . PRO B 1 130 ? -1.221 -7.629 1.64 1 92.69 130 PRO B O 1
ATOM 2244 N N . ILE B 1 131 ? -1 -5.816 2.932 1 91.69 131 ILE B N 1
ATOM 2245 C CA . ILE B 1 131 ? 0.251 -6.227 3.561 1 91.69 131 ILE B CA 1
ATOM 2246 C C . ILE B 1 131 ? 0.029 -6.449 5.055 1 91.69 131 ILE B C 1
ATOM 2248 O O . ILE B 1 131 ? -0.338 -5.523 5.777 1 91.69 131 ILE B O 1
ATOM 2252 N N . HIS B 1 132 ? 0.237 -7.652 5.492 1 89 132 HIS B N 1
ATOM 2253 C CA . HIS B 1 132 ? 0.091 -7.984 6.906 1 89 132 HIS B CA 1
ATOM 2254 C C . HIS B 1 132 ? 1.441 -7.984 7.613 1 89 132 HIS B C 1
ATOM 2256 O O . HIS B 1 132 ? 2.488 -8.023 6.961 1 89 132 HIS B O 1
ATOM 2262 N N . PHE B 1 133 ? 1.381 -7.676 8.852 1 83.12 133 PHE B N 1
ATOM 2263 C CA . PHE B 1 133 ? 2.602 -7.812 9.641 1 83.12 133 PHE B CA 1
ATOM 2264 C C . PHE B 1 133 ? 2.297 -8.398 11.016 1 83.12 133 PHE B C 1
ATOM 2266 O O . PHE B 1 133 ? 1.156 -8.344 11.477 1 83.12 133 PHE B O 1
ATOM 2273 N N . LEU B 1 134 ? 3.309 -9.125 11.523 1 71.44 134 LEU B N 1
ATOM 2274 C CA . LEU B 1 134 ? 3.213 -9.609 12.898 1 71.44 134 LEU B CA 1
ATOM 2275 C C . LEU B 1 134 ? 3.648 -8.523 13.875 1 71.44 134 LEU B C 1
ATOM 2277 O O . LEU B 1 134 ? 4.586 -7.77 13.602 1 71.44 134 LEU B O 1
ATOM 2281 N N . PRO B 1 135 ? 2.777 -8.406 14.93 1 66.19 135 PRO B N 1
ATOM 2282 C CA . PRO B 1 135 ? 3.203 -7.43 15.93 1 66.19 135 PRO B CA 1
ATOM 2283 C C . PRO B 1 135 ? 4.629 -7.672 16.422 1 66.19 135 PRO B C 1
ATOM 2285 O O . PRO B 1 135 ? 5.086 -8.82 16.469 1 66.19 135 PRO B O 1
ATOM 2288 N N . PRO B 1 136 ? 5.199 -6.473 16.609 1 59.94 136 PRO B N 1
ATOM 2289 C CA . PRO B 1 136 ? 6.609 -6.547 17 1 59.94 136 PRO B CA 1
ATOM 2290 C C . PRO B 1 136 ? 6.875 -7.629 18.047 1 59.94 136 PRO B C 1
ATOM 2292 O O . PRO B 1 136 ? 7.934 -8.258 18.047 1 59.94 136 PRO B O 1
ATOM 2295 N N . TYR B 1 137 ? 6.004 -7.793 18.953 1 58.41 137 TYR B N 1
ATOM 2296 C CA . TYR B 1 137 ? 6.258 -8.766 20 1 58.41 137 TYR B CA 1
ATOM 2297 C C . TYR B 1 137 ? 6.195 -10.188 19.469 1 58.41 137 TYR B C 1
ATOM 2299 O O . TYR B 1 137 ? 6.715 -11.117 20.094 1 58.41 137 TYR B O 1
ATOM 2307 N N . GLN B 1 138 ? 5.652 -10.305 18.344 1 56.19 138 GLN B N 1
ATOM 2308 C CA . GLN B 1 138 ? 5.543 -11.625 17.75 1 56.19 138 GLN B CA 1
ATOM 2309 C C . GLN B 1 138 ? 6.48 -11.758 16.547 1 56.19 138 GLN B C 1
ATOM 2311 O O . GLN B 1 138 ? 6.613 -12.844 15.977 1 56.19 138 GLN B O 1
ATOM 2316 N N . ASP B 1 139 ? 7.035 -10.602 16.25 1 52.59 139 ASP B N 1
ATOM 2317 C CA . ASP B 1 139 ? 7.82 -10.57 15.023 1 52.59 139 ASP B CA 1
ATOM 2318 C C . ASP B 1 139 ? 9.203 -11.188 15.234 1 52.59 139 ASP B C 1
ATOM 2320 O O . ASP B 1 139 ? 10.117 -10.516 15.719 1 52.59 139 ASP B O 1
ATOM 2324 N N . LYS B 1 140 ? 9.289 -12.383 15.164 1 48.28 140 LYS B N 1
ATOM 2325 C CA . LYS B 1 140 ? 10.57 -13.07 15.266 1 48.28 140 LYS B CA 1
ATOM 2326 C C . LYS B 1 140 ? 11.492 -12.68 14.109 1 48.28 140 LYS B C 1
ATOM 2328 O O . LYS B 1 140 ? 12.703 -12.883 14.172 1 48.28 140 LYS B O 1
ATOM 2333 N N . VAL B 1 141 ? 10.938 -12.266 13.117 1 45.41 141 VAL B N 1
ATOM 2334 C CA . VAL B 1 141 ? 11.719 -11.992 11.922 1 45.41 141 VAL B CA 1
ATOM 2335 C C . VAL B 1 141 ? 12.5 -10.688 12.102 1 45.41 141 VAL B C 1
ATOM 2337 O O . VAL B 1 141 ? 13.617 -10.555 11.594 1 45.41 141 VAL B O 1
ATOM 2340 N N . ASP B 1 142 ? 11.938 -9.633 12.727 1 44.41 142 ASP B N 1
ATOM 2341 C CA . ASP B 1 142 ? 12.641 -8.375 12.969 1 44.41 142 ASP B CA 1
ATOM 2342 C C . ASP B 1 142 ? 13.984 -8.625 13.648 1 44.41 142 ASP B C 1
ATOM 2344 O O . ASP B 1 142 ? 14.922 -7.84 13.484 1 44.41 142 ASP B O 1
ATOM 2348 N N . GLU B 1 143 ? 13.992 -9.594 14.445 1 41.22 143 GLU B N 1
ATOM 2349 C CA . GLU B 1 143 ? 15.25 -9.883 15.125 1 41.22 143 GLU B CA 1
ATOM 2350 C C . GLU B 1 143 ? 16.312 -10.352 14.133 1 41.22 143 GLU B C 1
ATOM 2352 O O . GLU B 1 143 ? 17.516 -10.203 14.391 1 41.22 143 GLU B O 1
ATOM 2357 N N . ILE B 1 144 ? 15.812 -10.758 13.148 1 39.22 144 ILE B N 1
ATOM 2358 C CA . ILE B 1 144 ? 16.812 -11.273 12.227 1 39.22 144 ILE B CA 1
ATOM 2359 C C . ILE B 1 144 ? 17.172 -10.203 11.195 1 39.22 144 ILE B C 1
ATOM 2361 O O . ILE B 1 144 ? 18.312 -10.117 10.734 1 39.22 144 ILE B O 1
ATOM 2365 N N . LEU B 1 145 ? 16.203 -9.32 10.906 1 38.19 145 LEU B N 1
ATOM 2366 C CA . LEU B 1 145 ? 16.438 -8.375 9.812 1 38.19 145 LEU B CA 1
ATOM 2367 C C . LEU B 1 145 ? 17.109 -7.113 10.328 1 38.19 145 LEU B C 1
ATOM 2369 O O . LEU B 1 145 ? 16.75 -6.605 11.398 1 38.19 145 LEU B O 1
#

Secondary structure (DSSP, 8-state):
-------------EEEEE-SSS--EEEEEE-----SB--SS--TT-SS-GGG-TT-TTSBPHHHHHHHHHHHHHHHHHTTTT----GGG---EEESSHHHHHHHHHHHHHHTPPPGGG-SSTT--------EEE-TTT-TTTTT-/-------------EEEEE-SSS--EEEEEE-----SB--SS--TT-SS-GGG-TT-TTSBPHHHHHHHHHHHHHHHHHTTTT----GGG---EEESSHHHHHHHHHHHHHHTPPPGGG-SSTT--------EEE-TTT-TTTTT-

Nearest PDB structures (foldseek):
  1nd5-assembly1_B  TM=9.132E-01  e=2.244E-10  Homo sapiens
  1rpt-assembly1_A-2  TM=9.271E-01  e=5.852E-10  Rattus norvegicus
  8xj4-assembly1_A  TM=8.575E-01  e=3.026E-09  Homo sapiens
  3it2-assembly1_B  TM=7.507E-01  e=4.801E-07  Francisella tularensis subsp. holarctica LVS
  7doq-assembly2_D  TM=8.209E-01  e=4.925E-06  Legionella pneumophila

Solvent-accessible surface area (backbone atoms only — not comparable to full-atom values): 16842 Å² total; per-residue (Å²): 134,80,77,72,71,74,73,75,70,74,71,64,56,67,49,74,52,70,52,78,80,76,80,46,64,74,51,78,53,77,59,73,75,58,44,48,54,36,61,74,68,78,54,95,81,43,87,64,51,77,81,72,31,88,61,34,70,44,23,44,31,68,68,13,38,30,50,24,25,50,50,10,43,51,51,27,67,73,39,52,92,62,56,84,41,56,61,73,80,61,80,48,80,33,48,65,50,58,26,34,35,28,27,51,45,25,17,43,37,40,42,38,33,42,48,79,92,60,44,59,44,90,77,41,65,41,53,63,60,54,68,41,54,43,55,70,92,66,31,68,59,53,76,72,101,135,81,77,74,70,76,73,74,70,75,71,64,55,68,50,74,53,69,53,78,79,76,82,47,66,76,50,82,52,76,59,72,76,58,43,48,54,35,60,73,68,80,55,95,81,43,90,64,53,76,81,71,32,87,60,34,69,44,22,45,32,68,68,12,37,30,50,25,25,51,49,11,42,52,51,26,66,75,39,51,92,63,56,82,43,55,62,73,79,61,82,48,80,34,49,66,48,57,28,35,35,29,27,52,45,27,18,42,39,39,42,37,33,40,51,80,91,59,44,59,45,90,78,42,66,43,53,63,59,51,68,42,56,42,56,71,91,68,32,67,59,54,75,72,102

Foldseek 3Di:
DPPPPPPPPPPQPQPQPQDPDPRARQAGDGDDDFFDFAAQDDDPPRPQDQVNAPVGHGAQGPRRLVVLLVLLQVLLVVCVVRDQLPLVRHAAEFAPRNRGVSSVQSSCQNNNQDDPVQDPDPPRRGHDHDYHYDPPVPCPPVVVD/DPPPPPPPPPPQPQDQPQDPDPRARQAGDGDDDFFDFAAQDDDPPRPQDQVNAPVGHGAQGPRRLVVLLVLLQVLLVVCVVNDQLPLVRHAAEFAPRNRGVSSVQSSCQNNNQDDPVQDPDPPRRGHDHDYHYDPPVPCPPVVVD

InterPro domains:
  IPR000560 Histidine phosphatase superfamily, clade-2 [PF00328] (25-140)
  IPR000560 Histidine phosphatase superfamily, clade-2 [cd07061] (24-141)
  IPR029033 Histidine phosphatase superfamily [G3DSA:3.40.50.1240] (23-143)
  IPR029033 Histidine phosphatase superfamily [SSF53254] (24-140)
  IPR033379 Histidine acid phosphatase active site [PS00616] (25-39)
  IPR050645 Histidine Acid Phosphatase [PTHR11567] (15-131)

Radius of gyration: 20.59 Å; Cα contacts (8 Å, |Δi|>4): 449; chains: 2; bounding box: 86×61×37 Å